Protein AF-A0A7C1MJZ2-F1 (afdb_monomer_lite)

Foldseek 3Di:
DDDDDPDPDDPPPPPCPVVVVVVVVVVVVCVVVVVVVVLQVQLVVLALVLLVVLLVCLQVQFALLVVLVVLVVVVPDLPQDPPDDPVCQSVDNDRNPCPPDPPVVCS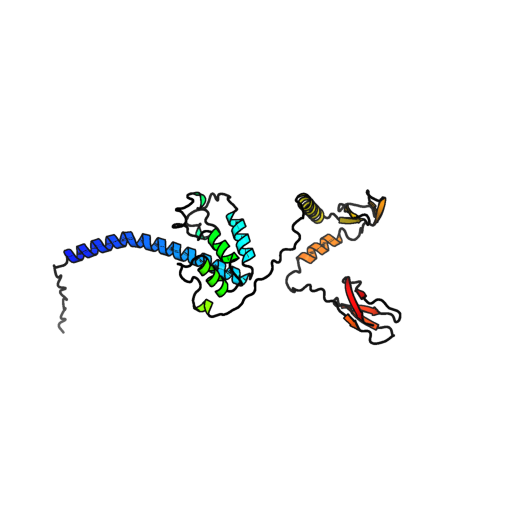NDSYHDSVLSSQLSVQQPTSASVSSQVSNCVSPVPDDGSDDPVRVVPPDGHHRDDDPDDPPPPPDPVSVVVVVVVVVQVVQLWDWDADPVGDTDIHHLPDDDQWDADPVPRDIDGDPNVVSVVVVVVVVVVVVPPDDDDDPPLPQAEDEDPDLAWDWDADPVRDIDIDHSPDDDQWDADPPPRRIHGYHD

Structure (mmCIF, N/CA/C/O backbone):
data_AF-A0A7C1MJZ2-F1
#
_entry.id   AF-A0A7C1MJZ2-F1
#
loop_
_atom_site.group_PDB
_atom_site.id
_atom_site.type_symbol
_atom_site.label_atom_id
_atom_site.label_alt_id
_atom_site.label_comp_id
_atom_site.label_asym_id
_atom_site.label_entity_id
_atom_site.label_seq_id
_atom_site.pdbx_PDB_ins_code
_atom_site.Cartn_x
_atom_site.Cartn_y
_atom_site.Cartn_z
_atom_site.occupancy
_atom_site.B_iso_or_equiv
_atom_site.auth_seq_id
_atom_site.auth_comp_id
_atom_site.auth_asym_id
_atom_site.auth_atom_id
_atom_site.pdbx_PDB_model_num
ATOM 1 N N . TYR A 1 1 ? 79.806 -5.057 -16.630 1.00 47.59 1 TYR A N 1
ATOM 2 C CA . TYR A 1 1 ? 78.407 -5.484 -16.831 1.00 47.59 1 TYR A CA 1
ATOM 3 C C . TYR A 1 1 ? 77.716 -4.475 -17.738 1.00 47.59 1 TYR A C 1
ATOM 5 O O . TYR A 1 1 ? 77.448 -3.362 -17.312 1.00 47.59 1 TYR A O 1
ATOM 13 N N . SER A 1 2 ? 77.526 -4.822 -19.011 1.00 47.19 2 SER A N 1
ATOM 14 C CA . SER A 1 2 ? 76.876 -3.989 -20.029 1.00 47.19 2 SER A CA 1
ATOM 15 C C . SER A 1 2 ? 75.358 -4.214 -20.010 1.00 47.19 2 SER A C 1
ATOM 17 O O . SER A 1 2 ? 74.875 -5.330 -20.193 1.00 47.19 2 SER A O 1
ATOM 19 N N . GLY A 1 3 ? 74.590 -3.153 -19.749 1.00 50.72 3 GLY A N 1
ATOM 20 C CA . GLY A 1 3 ? 73.126 -3.192 -19.703 1.00 50.72 3 GLY A CA 1
ATOM 21 C C . GLY A 1 3 ? 72.512 -3.133 -21.101 1.00 50.72 3 GLY A C 1
ATOM 22 O O . GLY A 1 3 ? 72.555 -2.097 -21.762 1.00 50.72 3 GLY A O 1
ATOM 23 N N . SER A 1 4 ? 71.917 -4.238 -21.553 1.00 58.34 4 SER A N 1
ATOM 24 C CA . SER A 1 4 ? 71.165 -4.298 -22.810 1.00 58.34 4 SER A CA 1
ATOM 25 C C . SER A 1 4 ? 69.752 -3.729 -22.623 1.00 58.34 4 SER A C 1
ATOM 27 O O . SER A 1 4 ? 68.874 -4.348 -22.024 1.00 58.34 4 SER A O 1
ATOM 29 N N . SER A 1 5 ? 69.508 -2.528 -23.151 1.00 60.50 5 SER A N 1
ATOM 30 C CA . SER A 1 5 ? 68.171 -1.931 -23.202 1.00 60.50 5 SER A CA 1
ATOM 31 C C . SER A 1 5 ? 67.377 -2.524 -24.374 1.00 60.50 5 SER A C 1
ATOM 33 O O . SER A 1 5 ? 67.515 -2.121 -25.530 1.00 60.50 5 SER A O 1
ATOM 35 N N . ARG A 1 6 ? 66.524 -3.518 -24.088 1.00 62.62 6 ARG A N 1
ATOM 36 C CA . ARG A 1 6 ? 65.586 -4.079 -25.075 1.00 62.62 6 ARG A CA 1
ATOM 37 C C . ARG A 1 6 ? 64.469 -3.073 -25.356 1.00 62.62 6 ARG A C 1
ATOM 39 O O . ARG A 1 6 ? 63.489 -2.989 -24.623 1.00 62.62 6 ARG A O 1
ATOM 46 N N . ARG A 1 7 ? 64.616 -2.307 -26.438 1.00 61.00 7 ARG A N 1
ATOM 47 C CA . ARG A 1 7 ? 63.568 -1.434 -26.983 1.00 61.00 7 ARG A CA 1
ATOM 48 C C . ARG A 1 7 ? 62.507 -2.302 -27.672 1.00 61.00 7 ARG A C 1
ATOM 50 O O . ARG A 1 7 ? 62.714 -2.766 -28.792 1.00 61.00 7 ARG A O 1
ATOM 57 N N . TYR A 1 8 ? 61.378 -2.539 -27.003 1.00 61.34 8 TYR A N 1
ATOM 58 C CA . TYR A 1 8 ? 60.200 -3.138 -27.633 1.00 61.34 8 TYR A CA 1
ATOM 59 C C . TYR A 1 8 ? 59.647 -2.162 -28.677 1.00 61.34 8 TYR A C 1
ATOM 61 O O . TYR A 1 8 ? 59.061 -1.134 -28.350 1.00 61.34 8 TYR A O 1
ATOM 69 N N . ARG A 1 9 ? 59.884 -2.470 -29.953 1.00 56.06 9 ARG A N 1
ATOM 70 C CA . ARG A 1 9 ? 59.359 -1.722 -31.096 1.00 56.06 9 ARG A CA 1
ATOM 71 C C . ARG A 1 9 ? 57.968 -2.278 -31.400 1.00 56.06 9 ARG A C 1
ATOM 73 O O . ARG A 1 9 ? 57.843 -3.322 -32.038 1.00 56.06 9 ARG A O 1
ATOM 80 N N . SER A 1 10 ? 56.927 -1.627 -30.889 1.00 54.94 10 SER A N 1
ATOM 81 C CA . SER A 1 10 ? 55.544 -1.942 -31.245 1.00 54.94 10 SER A CA 1
ATOM 82 C C . SER A 1 10 ? 55.343 -1.666 -32.737 1.00 54.94 10 SER A C 1
ATOM 84 O O . SER A 1 10 ? 55.482 -0.541 -33.212 1.00 54.94 10 SER A O 1
ATOM 86 N N . ARG A 1 11 ? 55.071 -2.728 -33.503 1.00 54.66 11 ARG A N 1
ATOM 87 C CA . ARG A 1 11 ? 54.690 -2.639 -34.914 1.00 54.66 11 ARG A CA 1
ATOM 88 C C . ARG A 1 11 ? 53.263 -2.100 -34.976 1.00 54.66 11 ARG A C 1
ATOM 90 O O . ARG A 1 11 ? 52.311 -2.840 -34.747 1.00 54.66 11 ARG A O 1
ATOM 97 N N . THR A 1 12 ? 53.120 -0.812 -35.263 1.00 57.91 12 THR A N 1
ATOM 98 C CA . THR A 1 12 ? 51.856 -0.211 -35.688 1.00 57.91 12 THR A CA 1
ATOM 99 C C . THR A 1 12 ? 51.495 -0.794 -37.053 1.00 57.91 12 THR A C 1
ATOM 101 O O . THR A 1 12 ? 52.012 -0.382 -38.089 1.00 57.91 12 THR A O 1
ATOM 104 N N . SER A 1 13 ? 50.648 -1.825 -37.058 1.00 53.62 13 SER A N 1
ATOM 105 C CA . SER A 1 13 ? 50.072 -2.352 -38.292 1.00 53.62 13 SER A CA 1
ATOM 106 C C . SER A 1 13 ? 49.047 -1.343 -38.811 1.00 53.62 13 SER A C 1
ATOM 108 O O . SER A 1 13 ? 47.940 -1.192 -38.298 1.00 53.62 13 SER A O 1
ATOM 110 N N . SER A 1 14 ? 49.467 -0.595 -39.827 1.00 54.28 14 SER A N 1
ATOM 111 C CA . SER A 1 14 ? 48.632 0.310 -40.611 1.00 54.28 14 SER A CA 1
ATOM 112 C C . SER A 1 14 ? 47.690 -0.512 -41.498 1.00 54.28 14 SER A C 1
ATOM 114 O O . SER A 1 14 ? 47.940 -0.724 -42.678 1.00 54.28 14 SER A O 1
ATOM 116 N N . SER A 1 15 ? 46.645 -1.071 -40.889 1.00 54.28 15 SER A N 1
ATOM 117 C CA . SER A 1 15 ? 45.564 -1.811 -41.558 1.00 54.28 15 SER A CA 1
ATOM 118 C C . SER A 1 15 ? 44.270 -1.692 -40.735 1.00 54.28 15 SER A C 1
ATOM 120 O O . SER A 1 15 ? 43.547 -2.662 -40.516 1.00 54.28 15 SER A O 1
ATOM 122 N N . GLY A 1 16 ? 44.020 -0.499 -40.187 1.00 56.91 16 GLY A N 1
ATOM 123 C CA . GLY A 1 16 ? 42.996 -0.270 -39.164 1.00 56.91 16 GLY A CA 1
ATOM 124 C C . GLY A 1 16 ? 41.886 0.707 -39.538 1.00 56.91 16 GLY A C 1
ATOM 125 O O . GLY A 1 16 ? 40.932 0.796 -38.783 1.00 56.91 16 GLY A O 1
ATOM 126 N N . GLY A 1 17 ? 41.949 1.416 -40.673 1.00 67.12 17 GLY A N 1
ATOM 127 C CA . GLY A 1 17 ? 41.014 2.515 -40.974 1.00 67.12 17 GLY A CA 1
ATOM 128 C C . GLY A 1 17 ? 39.545 2.086 -41.058 1.00 67.12 17 GLY A C 1
ATOM 129 O O . GLY A 1 17 ? 38.678 2.724 -40.467 1.00 67.12 17 GLY A O 1
ATOM 130 N N . GLN A 1 18 ? 39.262 0.957 -41.715 1.00 76.81 18 GLN A N 1
ATOM 131 C CA . GLN A 1 18 ? 37.899 0.427 -41.815 1.00 76.81 18 GLN A CA 1
ATOM 132 C C . GLN A 1 18 ? 37.414 -0.162 -40.481 1.00 76.81 18 GLN A C 1
ATOM 134 O O . GLN A 1 18 ? 36.274 0.067 -40.090 1.00 76.81 18 GLN A O 1
ATOM 139 N N . ALA A 1 19 ? 38.284 -0.851 -39.735 1.00 81.81 19 ALA A N 1
ATOM 140 C CA . ALA A 1 19 ? 37.952 -1.373 -38.409 1.00 81.81 19 ALA A CA 1
ATOM 141 C C . ALA A 1 19 ? 37.731 -0.245 -37.381 1.00 81.81 19 ALA A C 1
ATOM 143 O O . ALA A 1 19 ? 36.787 -0.307 -36.599 1.00 81.81 19 ALA A O 1
ATOM 144 N N . GLN A 1 20 ? 38.539 0.820 -37.414 1.00 84.50 20 GLN A N 1
ATOM 145 C CA . GLN A 1 20 ? 38.343 2.025 -36.603 1.00 84.50 20 GLN A CA 1
ATOM 146 C C . GLN A 1 20 ? 37.066 2.764 -36.989 1.00 84.50 20 GLN A C 1
ATOM 148 O O . GLN A 1 20 ? 36.342 3.190 -36.096 1.00 84.50 20 GLN A O 1
ATOM 153 N N . ALA A 1 21 ? 36.747 2.877 -38.282 1.00 86.12 21 ALA A N 1
ATOM 154 C CA . ALA A 1 21 ? 35.494 3.477 -38.731 1.00 86.12 21 ALA A CA 1
ATOM 155 C C . ALA A 1 21 ? 34.273 2.666 -38.263 1.00 86.12 21 ALA A C 1
ATOM 157 O O . ALA A 1 21 ? 33.316 3.242 -37.750 1.00 86.12 21 ALA A O 1
ATOM 158 N N . ILE A 1 22 ? 34.324 1.331 -38.350 1.00 91.00 22 ILE A N 1
ATOM 159 C CA . ILE A 1 22 ? 33.268 0.449 -37.832 1.00 91.00 22 ILE A CA 1
ATOM 160 C C . ILE A 1 22 ? 33.132 0.612 -36.312 1.00 91.00 22 ILE A C 1
ATOM 162 O O . ILE A 1 22 ? 32.023 0.804 -35.819 1.00 91.00 22 ILE A O 1
ATOM 166 N N . MET A 1 23 ? 34.238 0.609 -35.564 1.00 90.62 23 MET A N 1
ATOM 167 C CA . MET A 1 23 ? 34.216 0.816 -34.110 1.00 90.62 23 MET A CA 1
ATOM 168 C C . MET A 1 23 ? 33.703 2.211 -33.723 1.00 90.62 23 MET A C 1
ATOM 170 O O . MET A 1 23 ? 32.985 2.348 -32.731 1.00 90.62 23 MET A O 1
ATOM 174 N N . LEU A 1 24 ? 33.996 3.242 -34.518 1.00 92.19 24 LEU A N 1
ATOM 175 C CA . LEU A 1 24 ? 33.466 4.591 -34.324 1.00 92.19 24 LEU A CA 1
ATOM 176 C C . LEU A 1 24 ? 31.945 4.614 -34.536 1.00 92.19 24 LEU A C 1
ATOM 178 O O . LEU A 1 24 ? 31.218 5.101 -33.676 1.00 92.19 24 LEU A O 1
ATOM 182 N N . ILE A 1 25 ? 31.446 4.015 -35.619 1.00 93.19 25 ILE A N 1
ATOM 183 C CA . ILE A 1 25 ? 30.003 3.929 -35.893 1.00 93.19 25 ILE A CA 1
ATOM 184 C C . ILE A 1 25 ? 29.290 3.150 -34.782 1.00 93.19 25 ILE A C 1
ATOM 186 O O . ILE A 1 25 ? 28.287 3.616 -34.243 1.00 93.19 25 ILE A O 1
ATOM 190 N N . VAL A 1 26 ? 29.831 1.997 -34.381 1.00 94.69 26 VAL A N 1
ATOM 191 C CA . VAL A 1 26 ? 29.280 1.179 -33.293 1.00 94.69 26 VAL A CA 1
ATOM 192 C C . VAL A 1 26 ? 29.265 1.954 -31.974 1.00 94.69 26 VAL A C 1
ATOM 194 O O . VAL A 1 26 ? 28.255 1.939 -31.270 1.00 94.69 26 VAL A O 1
ATOM 197 N N . SER A 1 27 ? 30.336 2.680 -31.642 1.00 92.94 27 SER A N 1
ATOM 198 C CA . SER A 1 27 ? 30.387 3.468 -30.405 1.00 92.94 27 SER A CA 1
ATOM 199 C C . SER A 1 27 ? 29.377 4.620 -30.396 1.00 92.94 27 SER A C 1
ATOM 201 O O . SER A 1 27 ? 28.738 4.840 -29.370 1.00 92.94 27 SER A O 1
ATOM 203 N N . ILE A 1 28 ? 29.137 5.285 -31.533 1.00 94.12 28 ILE A N 1
ATOM 204 C CA . ILE A 1 28 ? 28.090 6.312 -31.672 1.00 94.12 28 ILE A CA 1
ATOM 205 C C . ILE A 1 28 ? 26.694 5.698 -31.499 1.00 94.12 28 ILE A C 1
ATOM 207 O O . ILE A 1 28 ? 25.862 6.242 -30.770 1.00 94.12 28 ILE A O 1
ATOM 211 N N . VAL A 1 29 ? 26.438 4.536 -32.109 1.00 95.38 29 VAL A N 1
ATOM 212 C CA . VAL A 1 29 ? 25.164 3.815 -31.950 1.00 95.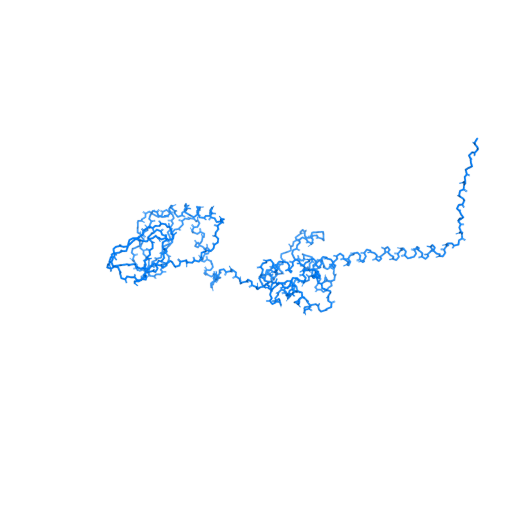38 29 VAL A CA 1
ATOM 213 C C . VAL A 1 29 ? 24.924 3.459 -30.479 1.00 95.38 29 VAL A C 1
ATOM 215 O O . VAL A 1 29 ? 23.849 3.739 -29.943 1.00 95.38 29 VAL A O 1
ATOM 218 N N . PHE A 1 30 ? 25.924 2.908 -29.786 1.00 95.00 30 PHE A N 1
ATOM 219 C CA . PHE A 1 30 ? 25.813 2.608 -28.357 1.00 95.00 30 PHE A CA 1
ATOM 220 C C . PHE A 1 30 ? 25.695 3.863 -27.489 1.00 95.00 30 PHE A C 1
ATOM 222 O O . PHE A 1 30 ? 24.928 3.841 -26.529 1.00 95.00 30 PHE A O 1
ATOM 229 N N . ALA A 1 31 ? 26.371 4.963 -27.825 1.00 94.31 31 ALA A N 1
ATOM 230 C CA . ALA A 1 31 ? 26.250 6.229 -27.101 1.00 94.31 31 ALA A CA 1
ATOM 231 C C . ALA A 1 31 ? 24.809 6.769 -27.114 1.00 94.31 31 ALA A C 1
ATOM 233 O O . ALA A 1 31 ? 24.356 7.342 -26.123 1.00 94.31 31 ALA A O 1
ATOM 234 N N . ILE A 1 32 ? 24.063 6.535 -28.199 1.00 93.50 32 ILE A N 1
ATOM 235 C CA . ILE A 1 32 ? 22.651 6.923 -28.318 1.00 93.50 32 ILE A CA 1
ATOM 236 C C . ILE A 1 32 ? 21.724 5.895 -27.647 1.00 93.50 32 ILE A C 1
ATOM 238 O O . ILE A 1 32 ? 20.788 6.271 -26.938 1.00 93.50 32 ILE A O 1
ATOM 242 N N . LEU A 1 33 ? 21.967 4.593 -27.836 1.00 94.12 33 LEU A N 1
ATOM 243 C CA . LEU A 1 33 ? 21.095 3.533 -27.312 1.00 94.12 33 LEU A CA 1
ATOM 244 C C . LEU A 1 33 ? 21.235 3.314 -25.799 1.00 94.12 33 LEU A C 1
ATOM 246 O O . LEU A 1 33 ? 20.233 3.073 -25.118 1.00 94.12 33 LEU A O 1
ATOM 250 N N . ALA A 1 34 ? 22.446 3.420 -25.250 1.00 93.56 34 ALA A N 1
ATOM 251 C CA . ALA A 1 34 ? 22.723 3.202 -23.831 1.00 93.56 34 ALA A CA 1
ATOM 252 C C . ALA A 1 34 ? 21.839 4.043 -22.886 1.00 93.56 34 ALA A C 1
ATOM 254 O O . ALA A 1 34 ? 21.210 3.454 -22.002 1.00 93.56 34 ALA A O 1
ATOM 255 N N . PRO A 1 35 ? 21.694 5.377 -23.045 1.00 91.62 35 PRO A N 1
ATOM 256 C CA . PRO A 1 35 ? 20.843 6.171 -22.156 1.00 91.62 35 PRO A CA 1
ATOM 257 C C . PRO A 1 35 ? 19.352 5.814 -22.263 1.00 91.62 35 PRO A C 1
ATOM 259 O O . PRO A 1 35 ? 18.619 5.936 -21.278 1.00 91.62 35 PRO A O 1
ATOM 262 N N . ILE A 1 36 ? 18.883 5.348 -23.424 1.00 90.31 36 ILE A N 1
ATOM 263 C CA . ILE A 1 36 ? 17.495 4.901 -23.611 1.00 90.31 36 ILE A CA 1
ATOM 264 C C . ILE A 1 36 ? 17.264 3.599 -22.837 1.00 90.31 36 ILE A C 1
ATOM 266 O O . ILE A 1 36 ? 16.319 3.508 -22.049 1.00 90.31 36 ILE A O 1
ATOM 270 N N . LEU A 1 37 ? 18.159 2.622 -23.003 1.00 90.81 37 LEU A N 1
ATOM 271 C CA . LEU A 1 37 ? 18.106 1.346 -22.287 1.00 90.81 37 LEU A CA 1
ATOM 272 C C . LEU A 1 37 ? 18.211 1.543 -20.770 1.00 90.81 37 LEU A C 1
ATOM 274 O O . LEU A 1 37 ? 17.419 0.968 -20.023 1.00 90.81 37 LEU A O 1
ATOM 278 N N . ALA A 1 38 ? 19.114 2.415 -20.313 1.00 90.12 38 ALA A N 1
ATOM 279 C CA . ALA A 1 38 ? 19.268 2.745 -18.899 1.00 90.12 38 ALA A CA 1
ATOM 280 C C . ALA A 1 38 ? 17.974 3.317 -18.296 1.00 90.12 38 ALA A C 1
ATOM 282 O O . ALA A 1 38 ? 17.555 2.908 -17.212 1.00 90.12 38 ALA A O 1
ATOM 283 N N . ARG A 1 39 ? 17.284 4.215 -19.015 1.00 87.94 39 ARG A N 1
ATOM 284 C CA . ARG A 1 39 ? 15.989 4.765 -18.575 1.00 87.94 39 ARG A CA 1
ATOM 285 C C . ARG A 1 39 ? 14.897 3.700 -18.508 1.00 87.94 39 ARG A C 1
ATOM 287 O O . ARG A 1 39 ? 14.135 3.679 -17.543 1.00 87.94 39 ARG A O 1
ATOM 294 N N . LEU A 1 40 ? 14.812 2.816 -19.501 1.00 87.75 40 LEU A N 1
ATOM 295 C CA . LEU A 1 40 ? 13.829 1.728 -19.500 1.00 87.75 40 LEU A CA 1
ATOM 296 C C . LEU A 1 40 ? 14.065 0.757 -18.340 1.00 87.75 40 LEU A C 1
ATOM 298 O O . LEU A 1 40 ? 13.112 0.383 -17.654 1.00 87.75 40 LEU A O 1
ATOM 302 N N . LEU A 1 41 ? 15.327 0.410 -18.081 1.00 88.38 41 LEU A N 1
ATOM 303 C CA . LEU A 1 41 ? 15.717 -0.428 -16.952 1.00 88.38 41 LEU A CA 1
ATOM 304 C C . LEU A 1 41 ? 15.366 0.239 -15.617 1.00 88.38 41 LEU A C 1
ATOM 306 O O . LEU A 1 41 ? 14.748 -0.396 -14.765 1.00 88.38 41 LEU A O 1
ATOM 310 N N . TYR A 1 42 ? 15.679 1.528 -15.456 1.00 87.81 42 TYR A N 1
ATOM 311 C CA . TYR A 1 42 ? 15.325 2.302 -14.264 1.00 87.81 42 TYR A CA 1
ATOM 312 C C . TYR A 1 42 ? 13.814 2.269 -13.986 1.00 87.81 42 TYR A C 1
ATOM 314 O O . TYR A 1 42 ? 13.388 1.933 -12.879 1.00 87.81 42 TYR A O 1
ATOM 322 N N . LEU A 1 43 ? 12.987 2.537 -15.003 1.00 84.75 43 LEU A N 1
ATOM 323 C CA . LEU A 1 43 ? 11.526 2.491 -14.878 1.00 84.75 43 LEU A CA 1
ATOM 324 C C . LEU A 1 43 ? 11.014 1.074 -14.579 1.00 84.75 43 LEU A C 1
ATOM 326 O O . LEU A 1 43 ? 10.083 0.903 -13.793 1.00 84.75 43 LEU A O 1
ATOM 330 N N . ALA A 1 44 ? 11.610 0.043 -15.183 1.00 87.06 44 ALA A N 1
ATOM 331 C CA . ALA A 1 44 ? 11.251 -1.348 -14.919 1.00 87.06 44 ALA A CA 1
ATOM 332 C C . ALA A 1 44 ? 11.566 -1.762 -13.472 1.00 87.06 44 ALA A C 1
ATOM 334 O O . ALA A 1 44 ? 10.713 -2.360 -12.812 1.00 87.06 44 ALA A O 1
ATOM 335 N N . ILE A 1 45 ? 12.745 -1.396 -12.959 1.00 88.50 45 ILE A N 1
ATOM 336 C CA . ILE A 1 45 ? 13.150 -1.664 -11.573 1.00 88.50 45 ILE A CA 1
ATOM 337 C C . ILE A 1 45 ? 12.239 -0.913 -10.600 1.00 88.50 45 ILE A C 1
ATOM 339 O O . ILE A 1 45 ? 11.749 -1.517 -9.647 1.00 88.50 45 ILE A O 1
ATOM 343 N N . SER A 1 46 ? 11.958 0.368 -10.863 1.00 87.25 46 SER A N 1
ATOM 344 C CA . SER A 1 46 ? 11.056 1.184 -10.041 1.00 87.25 46 SER A CA 1
ATOM 345 C C . SER A 1 46 ? 9.679 0.528 -9.909 1.00 87.25 46 SER A C 1
ATOM 347 O O . SER A 1 46 ? 9.216 0.261 -8.802 1.00 87.25 46 SER A O 1
ATOM 349 N N . ARG A 1 47 ? 9.069 0.120 -11.033 1.00 87.62 47 ARG A N 1
ATOM 350 C CA . ARG A 1 47 ? 7.768 -0.570 -11.021 1.00 87.62 47 ARG A CA 1
ATOM 351 C C . ARG A 1 47 ? 7.808 -1.915 -10.297 1.00 87.62 47 ARG A C 1
ATOM 353 O O . ARG A 1 47 ? 6.860 -2.256 -9.597 1.00 87.62 47 ARG A O 1
ATOM 360 N N . LYS A 1 48 ? 8.895 -2.682 -10.437 1.00 90.12 48 LYS A N 1
ATOM 361 C CA . LYS A 1 48 ? 9.059 -3.963 -9.733 1.00 90.12 48 LYS A CA 1
ATOM 362 C C . LYS A 1 48 ? 9.141 -3.774 -8.214 1.00 90.12 48 LYS A C 1
ATOM 364 O O . LYS A 1 48 ? 8.585 -4.591 -7.482 1.00 90.12 48 LYS A O 1
ATOM 369 N N . ARG A 1 49 ? 9.798 -2.707 -7.746 1.00 91.00 49 ARG A N 1
ATOM 370 C CA . ARG A 1 49 ? 9.894 -2.375 -6.314 1.00 91.00 49 ARG A CA 1
ATOM 371 C C . ARG A 1 49 ? 8.533 -2.044 -5.707 1.00 91.00 49 ARG A C 1
ATOM 373 O O . ARG A 1 49 ? 8.253 -2.535 -4.621 1.00 91.00 49 ARG A O 1
ATOM 380 N N . GLU A 1 50 ? 7.685 -1.308 -6.420 1.00 90.88 50 GLU A N 1
ATOM 381 C CA . GLU A 1 50 ? 6.323 -0.988 -5.962 1.00 90.88 50 GLU A CA 1
ATOM 382 C C . GLU A 1 50 ? 5.473 -2.242 -5.739 1.00 90.88 50 GLU A C 1
ATOM 384 O O . GLU A 1 50 ? 4.877 -2.410 -4.679 1.00 90.88 50 GLU A O 1
ATOM 389 N N . TYR A 1 51 ? 5.470 -3.181 -6.690 1.00 92.81 51 TYR A N 1
ATOM 390 C CA . TYR A 1 51 ? 4.709 -4.420 -6.511 1.00 92.81 51 TYR A CA 1
ATOM 391 C C . TYR A 1 51 ? 5.273 -5.317 -5.398 1.00 92.81 51 TYR A C 1
ATOM 393 O O . TYR A 1 51 ? 4.522 -6.043 -4.752 1.00 92.81 51 TYR A O 1
ATOM 401 N N . LEU A 1 52 ? 6.591 -5.298 -5.174 1.00 93.12 52 LEU A N 1
ATOM 402 C CA . LEU A 1 52 ? 7.210 -6.020 -4.059 1.00 93.12 52 LEU A CA 1
ATOM 403 C C . LEU A 1 52 ? 6.810 -5.386 -2.721 1.00 93.12 52 LEU A C 1
ATOM 405 O O . LEU A 1 52 ? 6.509 -6.107 -1.767 1.00 93.12 52 LEU A O 1
ATOM 409 N N . ALA A 1 53 ? 6.762 -4.054 -2.660 1.00 92.81 53 ALA A N 1
ATOM 410 C CA . ALA A 1 53 ? 6.277 -3.323 -1.498 1.00 92.81 53 ALA A CA 1
ATOM 411 C C . ALA A 1 53 ? 4.813 -3.674 -1.189 1.00 92.81 53 ALA A C 1
ATOM 413 O O . ALA A 1 53 ? 4.515 -4.011 -0.045 1.00 92.81 53 ALA A O 1
ATOM 414 N N . ASP A 1 54 ? 3.937 -3.715 -2.198 1.00 94.38 54 ASP A N 1
ATOM 415 C CA . ASP A 1 54 ? 2.536 -4.139 -2.045 1.00 94.38 54 ASP A CA 1
ATOM 416 C C . ASP A 1 54 ? 2.421 -5.567 -1.504 1.00 94.38 54 ASP A C 1
ATOM 418 O O . ASP A 1 54 ? 1.697 -5.811 -0.538 1.00 94.38 54 ASP A O 1
ATOM 422 N N . ALA A 1 55 ? 3.176 -6.508 -2.078 1.00 94.50 55 ALA A N 1
ATOM 423 C CA . ALA A 1 55 ? 3.190 -7.897 -1.627 1.00 94.50 55 ALA A CA 1
ATOM 424 C C . ALA A 1 55 ? 3.645 -8.021 -0.166 1.00 94.50 55 ALA A C 1
ATOM 426 O O . ALA A 1 55 ? 3.090 -8.795 0.614 1.00 94.50 55 ALA A O 1
ATOM 427 N N . SER A 1 56 ? 4.656 -7.240 0.214 1.00 94.06 56 SER A N 1
ATOM 428 C CA . SER A 1 56 ? 5.228 -7.255 1.563 1.00 94.06 56 SER A CA 1
ATOM 429 C C . SER A 1 56 ? 4.289 -6.604 2.575 1.00 94.06 56 SER A C 1
ATOM 431 O O . SER A 1 56 ? 4.111 -7.131 3.671 1.00 94.06 56 SER A O 1
ATOM 433 N N . ALA A 1 57 ? 3.634 -5.505 2.198 1.00 94.06 57 ALA A N 1
ATOM 434 C CA . ALA A 1 57 ? 2.617 -4.846 3.005 1.00 94.06 57 ALA A CA 1
ATOM 435 C C . ALA A 1 57 ? 1.390 -5.746 3.202 1.00 94.06 57 ALA A C 1
ATOM 437 O O . ALA A 1 57 ? 0.896 -5.871 4.325 1.00 94.06 57 ALA A O 1
ATOM 438 N N . ALA A 1 58 ? 0.921 -6.419 2.146 1.00 94.38 58 ALA A N 1
ATOM 439 C CA . ALA A 1 58 ? -0.194 -7.361 2.228 1.00 94.38 58 ALA A CA 1
ATOM 440 C C . ALA A 1 58 ? 0.136 -8.525 3.169 1.00 94.38 58 ALA A C 1
ATOM 442 O O . ALA A 1 58 ? -0.679 -8.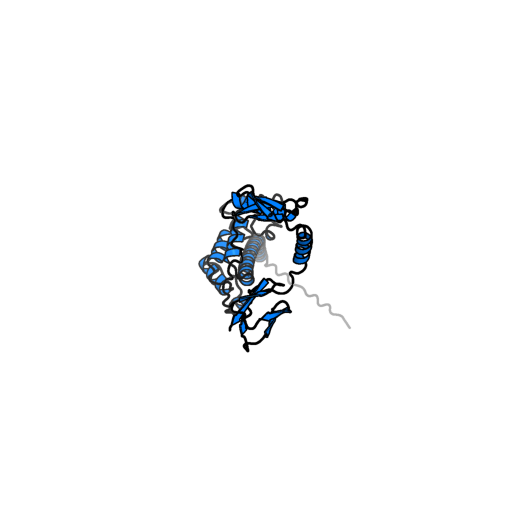869 4.025 1.00 94.38 58 ALA A O 1
ATOM 443 N N . ARG A 1 59 ? 1.362 -9.055 3.082 1.00 92.94 59 ARG A N 1
ATOM 444 C CA . ARG A 1 59 ? 1.861 -10.108 3.973 1.00 92.94 59 ARG A CA 1
ATOM 445 C C . ARG A 1 59 ? 1.949 -9.657 5.427 1.00 92.94 59 ARG A C 1
ATOM 447 O O . ARG A 1 59 ? 1.481 -10.369 6.311 1.00 92.94 59 ARG A O 1
ATOM 454 N N . LEU A 1 60 ? 2.519 -8.479 5.679 1.00 92.88 60 LEU A N 1
ATOM 455 C CA . LEU A 1 60 ? 2.735 -7.963 7.032 1.00 92.88 60 LEU A CA 1
ATOM 456 C C . LEU A 1 60 ? 1.418 -7.595 7.728 1.00 92.88 60 LEU A C 1
ATOM 458 O O . LEU A 1 60 ? 1.186 -7.961 8.877 1.00 92.88 60 LEU A O 1
ATOM 462 N N . THR A 1 61 ? 0.538 -6.881 7.026 1.00 92.62 61 THR A N 1
ATOM 463 C CA . THR A 1 61 ? -0.755 -6.442 7.578 1.00 92.62 61 THR A CA 1
ATOM 464 C C . THR A 1 61 ? -1.783 -7.569 7.623 1.00 92.62 61 THR A C 1
ATOM 466 O O . THR A 1 61 ? -2.752 -7.492 8.382 1.00 92.62 61 THR A O 1
ATOM 469 N N . ARG A 1 62 ? -1.585 -8.604 6.796 1.00 93.62 62 ARG A N 1
ATOM 470 C CA . ARG A 1 62 ? -2.568 -9.642 6.479 1.00 93.62 62 ARG A CA 1
ATOM 471 C C . ARG A 1 62 ? -3.900 -9.071 5.987 1.00 93.62 62 ARG A C 1
ATOM 473 O O . ARG A 1 62 ? -4.910 -9.755 6.074 1.00 93.62 62 ARG A O 1
ATOM 480 N N . TYR A 1 63 ? -3.937 -7.839 5.474 1.00 93.88 63 TYR A N 1
ATOM 481 C CA . TYR A 1 63 ? -5.187 -7.156 5.131 1.00 93.88 63 TYR A CA 1
ATOM 482 C C . TYR A 1 63 ? -5.148 -6.526 3.726 1.00 93.88 63 TYR A C 1
ATOM 484 O O . TYR A 1 63 ? -5.102 -5.302 3.586 1.00 93.88 63 TYR A O 1
ATOM 492 N N . PRO A 1 64 ? -5.170 -7.354 2.660 1.00 94.62 64 PRO A N 1
ATOM 493 C CA . PRO A 1 64 ? -5.030 -6.876 1.283 1.00 94.62 64 PRO A CA 1
ATOM 494 C C . PRO A 1 64 ? -6.182 -5.964 0.833 1.00 94.62 64 PRO A C 1
ATOM 496 O O . PRO A 1 64 ? -5.936 -4.997 0.116 1.00 94.62 64 PRO A O 1
ATOM 499 N N . GLU A 1 65 ? -7.415 -6.198 1.300 1.00 93.38 65 GLU A N 1
ATOM 500 C CA . GLU A 1 65 ? -8.558 -5.335 0.953 1.00 93.38 65 GLU A CA 1
ATOM 501 C C . GLU A 1 65 ? -8.409 -3.923 1.534 1.00 93.38 65 GLU A C 1
ATOM 503 O O . GLU A 1 65 ? -8.690 -2.934 0.860 1.00 93.38 65 GLU A O 1
ATOM 508 N N . GLY A 1 66 ? -7.889 -3.801 2.761 1.00 92.25 66 GLY A N 1
ATOM 509 C CA . GLY A 1 66 ? -7.604 -2.497 3.359 1.00 92.25 66 GLY A CA 1
ATOM 510 C C . GLY A 1 66 ? -6.556 -1.711 2.581 1.00 92.25 66 GLY A C 1
ATOM 511 O O . GLY A 1 66 ? -6.713 -0.509 2.386 1.00 92.25 66 GLY A O 1
ATOM 512 N N . LEU A 1 67 ? -5.517 -2.391 2.088 1.00 93.25 67 LEU A N 1
ATOM 513 C CA . LEU A 1 67 ? -4.506 -1.769 1.231 1.00 93.25 67 LEU A CA 1
ATOM 514 C C . LEU A 1 67 ? -5.101 -1.315 -0.106 1.00 93.25 67 LEU A C 1
ATOM 516 O O . LEU A 1 67 ? -4.820 -0.203 -0.549 1.00 93.25 67 LEU A O 1
ATOM 520 N N . ALA A 1 68 ? -5.958 -2.133 -0.725 1.00 94.44 68 ALA A N 1
ATOM 521 C CA . ALA A 1 68 ? -6.662 -1.763 -1.950 1.00 94.44 68 ALA A CA 1
ATOM 522 C C . ALA A 1 68 ? -7.551 -0.524 -1.745 1.00 94.44 68 ALA A C 1
ATOM 524 O O . ALA A 1 68 ? -7.492 0.413 -2.541 1.00 94.44 68 ALA A O 1
ATOM 525 N N . SER A 1 69 ? -8.315 -0.488 -0.650 1.00 92.69 69 SER A N 1
ATOM 526 C CA . SER A 1 69 ? -9.154 0.657 -0.280 1.00 92.69 69 SER A CA 1
ATOM 527 C C . SER A 1 69 ? -8.326 1.916 -0.003 1.00 92.69 69 SER A C 1
ATOM 529 O O . SER A 1 69 ? -8.664 2.997 -0.483 1.00 92.69 69 SER A O 1
ATOM 531 N N . ALA A 1 70 ? -7.197 1.787 0.700 1.00 91.50 70 ALA A N 1
ATOM 532 C CA . ALA A 1 70 ? -6.289 2.905 0.941 1.00 91.50 70 ALA A CA 1
ATOM 533 C C . ALA A 1 70 ? -5.740 3.480 -0.373 1.00 91.50 70 ALA A C 1
ATOM 535 O O . ALA A 1 70 ? -5.759 4.694 -0.570 1.00 91.50 70 ALA A O 1
ATOM 536 N N . LEU A 1 71 ? -5.306 2.624 -1.305 1.00 90.69 71 LEU A N 1
ATOM 537 C CA . LEU A 1 71 ? -4.842 3.060 -2.624 1.00 90.69 71 LEU A CA 1
ATOM 538 C C . LEU A 1 71 ? -5.951 3.733 -3.436 1.00 90.69 71 LEU A C 1
ATOM 540 O O . LEU A 1 71 ? -5.679 4.708 -4.135 1.00 90.69 71 LEU A O 1
ATOM 544 N N . GLU A 1 72 ? -7.189 3.253 -3.335 1.00 90.12 72 GLU A N 1
ATOM 545 C CA . GLU A 1 72 ? -8.347 3.871 -3.979 1.00 90.12 72 GLU A CA 1
ATOM 546 C C . GLU A 1 72 ? -8.567 5.298 -3.458 1.00 90.12 72 GLU A C 1
ATOM 548 O O . GLU A 1 72 ? -8.603 6.238 -4.256 1.00 90.12 72 GLU A O 1
ATOM 553 N N . VAL A 1 73 ? -8.566 5.486 -2.133 1.00 87.88 73 VAL A N 1
ATOM 554 C CA . VAL A 1 73 ? -8.676 6.808 -1.492 1.00 87.88 73 VAL A CA 1
ATOM 555 C C . VAL A 1 73 ? -7.528 7.725 -1.914 1.00 87.88 73 VAL A C 1
ATOM 557 O O . VAL A 1 73 ? -7.775 8.855 -2.337 1.00 87.88 73 VAL A O 1
ATOM 560 N N . ILE A 1 74 ? -6.281 7.248 -1.879 1.00 85.31 74 ILE A N 1
ATOM 561 C CA . ILE A 1 74 ? -5.118 8.057 -2.276 1.00 85.31 74 ILE A CA 1
ATOM 562 C C . ILE A 1 74 ? -5.208 8.433 -3.761 1.00 85.31 74 ILE A C 1
ATOM 564 O O . ILE A 1 74 ? -4.939 9.576 -4.120 1.00 85.31 74 ILE A O 1
ATOM 568 N N . SER A 1 75 ? -5.631 7.508 -4.628 1.00 82.06 75 SER A N 1
ATOM 569 C CA . SER A 1 75 ? -5.772 7.767 -6.065 1.00 82.06 75 SER A CA 1
ATOM 570 C C . SER A 1 75 ? -6.915 8.724 -6.407 1.00 82.06 75 SER A C 1
ATOM 572 O O . SER A 1 75 ? -6.849 9.413 -7.424 1.00 82.06 75 SER A O 1
ATOM 574 N N . SER A 1 76 ? -7.943 8.783 -5.555 1.00 80.31 76 SER A N 1
ATOM 575 C CA . SER A 1 76 ? -9.069 9.707 -5.704 1.00 80.31 76 SER A CA 1
ATOM 576 C C . SER A 1 76 ? -8.711 11.145 -5.324 1.00 80.31 76 SER A C 1
ATOM 578 O O . SER A 1 76 ? -9.379 12.081 -5.763 1.00 80.31 76 SER A O 1
ATOM 580 N N . ASN A 1 77 ? -7.644 11.345 -4.543 1.00 72.19 77 ASN A N 1
ATOM 581 C CA . ASN A 1 77 ? -7.216 12.673 -4.143 1.00 72.19 77 ASN A CA 1
ATOM 582 C C . ASN A 1 77 ? -6.462 13.365 -5.289 1.00 72.19 77 ASN A C 1
ATOM 584 O O . ASN A 1 77 ? -5.365 12.969 -5.683 1.00 72.19 77 ASN A O 1
ATOM 588 N N . THR A 1 78 ? -7.062 14.425 -5.828 1.00 61.78 78 THR A N 1
ATOM 589 C CA . THR A 1 78 ? -6.540 15.163 -6.982 1.00 61.78 78 THR A CA 1
ATOM 590 C C . THR A 1 78 ? -5.864 16.481 -6.617 1.00 61.78 78 THR A C 1
ATOM 592 O O . THR A 1 78 ? -5.687 17.317 -7.511 1.00 61.78 78 THR A O 1
ATOM 595 N N . LEU A 1 79 ? -5.508 16.717 -5.350 1.00 66.56 79 LEU A N 1
ATOM 596 C CA . LEU A 1 79 ? -4.828 17.952 -4.950 1.00 66.56 79 LEU A CA 1
ATOM 597 C C . LEU A 1 79 ? -3.532 18.128 -5.770 1.00 66.56 79 LEU A C 1
ATOM 599 O O . LEU A 1 79 ? -2.671 17.244 -5.761 1.00 66.56 79 LEU A O 1
ATOM 603 N N . PRO A 1 80 ? -3.401 19.208 -6.565 1.00 62.56 80 PRO A N 1
ATOM 604 C CA . PRO A 1 80 ? -2.174 19.471 -7.300 1.00 62.56 80 PRO A CA 1
ATOM 605 C C . PRO A 1 80 ? -1.051 19.779 -6.306 1.00 62.56 80 PRO A C 1
ATOM 607 O O . PRO A 1 80 ? -1.153 20.702 -5.507 1.00 62.56 80 PRO A O 1
ATOM 610 N N . LEU A 1 81 ? 0.023 18.996 -6.365 1.00 67.81 81 LEU A N 1
ATOM 611 C CA . LEU A 1 81 ? 1.246 19.270 -5.621 1.00 67.81 81 LEU A CA 1
ATOM 612 C C . LEU A 1 81 ? 2.062 20.301 -6.407 1.00 67.81 81 LEU A C 1
ATOM 614 O O . LEU A 1 81 ? 2.580 19.978 -7.476 1.00 67.81 81 LEU A O 1
ATOM 618 N N . GLU A 1 82 ? 2.182 21.523 -5.887 1.00 63.75 82 GLU A N 1
ATOM 619 C CA . GLU A 1 82 ? 2.961 22.600 -6.524 1.00 63.75 82 GLU A CA 1
ATOM 620 C C . GLU A 1 82 ? 4.459 22.254 -6.640 1.00 63.75 82 GLU A C 1
ATOM 622 O O . GLU A 1 82 ? 5.113 22.646 -7.601 1.00 63.75 82 GLU A O 1
ATOM 627 N N . ALA A 1 83 ? 4.988 21.441 -5.717 1.00 65.75 83 ALA A N 1
ATOM 628 C CA . ALA A 1 83 ? 6.411 21.090 -5.627 1.00 65.75 83 ALA A CA 1
ATOM 629 C C . ALA A 1 83 ? 6.788 19.713 -6.226 1.00 65.75 83 ALA A C 1
ATOM 631 O O . ALA A 1 83 ? 7.878 19.191 -5.973 1.00 65.75 83 ALA A O 1
ATOM 632 N N . ALA A 1 84 ? 5.902 19.068 -6.992 1.00 66.88 84 ALA A N 1
ATOM 633 C CA . ALA A 1 84 ? 6.187 17.742 -7.540 1.00 66.88 84 ALA A CA 1
ATOM 634 C C . ALA A 1 84 ? 7.216 17.798 -8.689 1.00 66.88 84 ALA A C 1
ATOM 636 O O . ALA A 1 84 ? 6.903 18.208 -9.806 1.00 66.88 84 ALA A O 1
ATOM 637 N N . ASN A 1 85 ? 8.439 17.317 -8.436 1.00 73.19 85 ASN A N 1
ATOM 638 C CA . ASN A 1 85 ? 9.514 17.204 -9.426 1.00 73.19 85 ASN A CA 1
ATOM 639 C C . ASN A 1 85 ? 9.753 15.726 -9.809 1.00 73.19 85 ASN A C 1
ATOM 641 O O . ASN A 1 85 ? 9.438 14.807 -9.056 1.00 73.19 85 ASN A O 1
ATOM 645 N N . LYS A 1 86 ? 10.365 15.468 -10.972 1.00 71.75 86 LYS A N 1
ATOM 646 C CA . LYS A 1 86 ? 10.764 14.120 -11.420 1.00 71.75 86 LYS A CA 1
ATOM 647 C C . LYS A 1 86 ? 11.721 13.427 -10.445 1.00 71.75 86 LYS A C 1
ATOM 649 O O . LYS A 1 86 ? 11.679 12.208 -10.340 1.00 71.75 86 LYS A O 1
ATOM 654 N N . VAL A 1 87 ? 12.548 14.198 -9.734 1.00 78.38 87 VAL A N 1
ATOM 655 C CA . VAL A 1 87 ? 13.495 13.687 -8.726 1.00 78.38 87 VAL A CA 1
ATOM 656 C C . VAL A 1 87 ? 12.769 13.189 -7.475 1.00 78.38 87 VAL A C 1
ATOM 658 O O . VAL A 1 87 ? 13.144 12.166 -6.914 1.00 78.38 87 VAL A O 1
ATOM 661 N N . THR A 1 88 ? 11.705 13.880 -7.057 1.00 79.25 88 THR A N 1
ATOM 662 C CA . THR A 1 88 ? 10.938 13.533 -5.852 1.00 79.25 88 THR A CA 1
ATOM 663 C C . THR A 1 88 ? 9.792 12.566 -6.137 1.00 79.25 88 THR A C 1
ATOM 665 O O . THR A 1 88 ? 9.289 11.947 -5.207 1.00 79.25 88 THR A O 1
ATOM 668 N N . ALA A 1 89 ? 9.416 12.363 -7.405 1.00 75.19 89 ALA A N 1
ATOM 669 C CA . ALA A 1 89 ? 8.354 11.446 -7.827 1.00 75.19 89 ALA A CA 1
ATOM 670 C C . ALA A 1 89 ? 8.426 10.024 -7.212 1.00 75.19 89 ALA A C 1
ATOM 672 O O . ALA A 1 89 ? 7.366 9.500 -6.863 1.00 75.19 89 ALA A O 1
ATOM 673 N N . PRO A 1 90 ? 9.607 9.395 -7.020 1.00 76.44 90 PRO A N 1
ATOM 674 C CA . PRO A 1 90 ? 9.708 8.090 -6.359 1.00 76.44 90 PRO A CA 1
ATOM 675 C C . PRO A 1 90 ? 9.364 8.096 -4.862 1.00 76.44 90 PRO A C 1
ATOM 677 O O . PRO A 1 90 ? 9.113 7.033 -4.310 1.00 76.44 90 PRO A O 1
ATOM 680 N N . MET A 1 91 ? 9.352 9.257 -4.197 1.00 80.69 91 MET A N 1
ATOM 681 C CA . MET A 1 91 ? 8.978 9.367 -2.778 1.00 80.69 91 MET A CA 1
ATOM 682 C C . MET A 1 91 ? 7.461 9.415 -2.557 1.00 80.69 91 MET A C 1
ATOM 684 O O . MET A 1 91 ? 6.997 9.281 -1.428 1.00 80.69 91 MET A O 1
ATOM 688 N N . PHE A 1 92 ? 6.676 9.604 -3.619 1.00 78.25 92 PHE A N 1
ATOM 689 C CA . PHE A 1 92 ? 5.219 9.638 -3.537 1.00 78.25 92 PHE A CA 1
ATOM 690 C C . PHE A 1 92 ? 4.615 8.254 -3.776 1.00 78.25 92 PHE A C 1
ATOM 692 O O . PHE A 1 92 ? 5.039 7.533 -4.676 1.00 78.25 92 PHE A O 1
ATOM 699 N N . ILE A 1 93 ? 3.557 7.937 -3.022 1.00 78.88 93 ILE A N 1
ATOM 700 C CA . ILE A 1 93 ? 2.785 6.685 -3.136 1.00 78.88 93 ILE A CA 1
ATOM 701 C C . ILE A 1 93 ? 2.058 6.595 -4.491 1.00 78.88 93 ILE A C 1
ATOM 703 O O . ILE A 1 93 ? 1.926 5.521 -5.076 1.00 78.88 93 ILE A O 1
ATOM 707 N N . VAL A 1 94 ? 1.581 7.734 -5.002 1.00 76.75 94 VAL A N 1
ATOM 708 C CA . VAL A 1 94 ? 0.924 7.857 -6.311 1.00 76.75 94 VAL A CA 1
ATOM 709 C C . VAL A 1 94 ? 1.691 8.868 -7.147 1.00 76.75 94 VAL A C 1
ATOM 711 O O . VAL A 1 94 ? 2.120 9.898 -6.638 1.00 76.75 94 VAL A O 1
ATOM 714 N N . ASN A 1 95 ? 1.862 8.581 -8.440 1.00 74.25 95 ASN A N 1
ATOM 715 C CA . ASN A 1 95 ? 2.629 9.436 -9.342 1.00 74.25 95 ASN A CA 1
ATOM 716 C C . ASN A 1 95 ? 1.989 10.841 -9.463 1.00 74.25 95 ASN A C 1
ATOM 718 O O . ASN A 1 95 ? 0.940 10.981 -10.100 1.00 74.25 95 ASN A O 1
ATOM 722 N N . PRO A 1 96 ? 2.634 11.900 -8.939 1.00 70.12 96 PRO A N 1
ATOM 723 C CA . PRO A 1 96 ? 2.059 13.245 -8.934 1.00 70.12 96 PRO A CA 1
ATOM 724 C C . PRO A 1 96 ? 2.057 13.895 -10.329 1.00 70.12 96 PRO A C 1
ATOM 726 O O . PRO A 1 96 ? 1.362 14.881 -10.566 1.00 70.12 96 PRO A O 1
ATOM 729 N N . LEU A 1 97 ? 2.797 13.329 -11.290 1.00 69.56 97 LEU A N 1
ATOM 730 C CA . LEU A 1 97 ? 2.957 13.855 -12.650 1.00 69.56 97 LEU A CA 1
ATOM 731 C C . LEU A 1 97 ? 1.891 13.326 -13.636 1.00 69.56 97 LEU A C 1
ATOM 733 O O . LEU A 1 97 ? 1.906 13.685 -14.816 1.00 69.56 97 LEU A O 1
ATOM 737 N N . LEU A 1 98 ? 0.950 12.489 -13.173 1.00 60.34 98 LEU A N 1
ATOM 738 C CA . LEU A 1 98 ? -0.072 11.822 -13.999 1.00 60.34 98 LEU A CA 1
ATOM 739 C C . LEU A 1 98 ? -1.061 12.780 -14.689 1.00 60.34 98 LEU A C 1
ATOM 741 O O . LEU A 1 98 ? -1.646 12.410 -15.709 1.00 60.34 98 LEU A O 1
ATOM 745 N N . LYS A 1 99 ? -1.233 14.018 -14.195 1.00 56.34 99 LYS A N 1
ATOM 746 C CA . LYS A 1 99 ? -2.257 14.952 -14.705 1.00 56.34 99 LYS A CA 1
ATOM 747 C C . LYS A 1 99 ? -2.101 15.342 -16.181 1.00 56.34 99 LYS A C 1
ATOM 749 O O . LYS A 1 99 ? -3.082 15.783 -16.769 1.00 56.34 99 LYS A O 1
ATOM 754 N N . LYS A 1 100 ? -0.930 15.178 -16.817 1.00 53.72 100 LYS A N 1
ATOM 755 C CA . LYS A 1 100 ? -0.720 15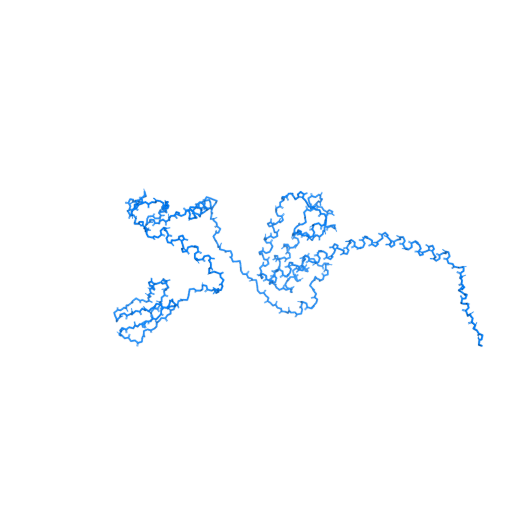.756 -18.158 1.00 53.72 100 LYS A CA 1
ATOM 756 C C . LYS A 1 100 ? -1.135 14.905 -19.366 1.00 53.72 100 LYS A C 1
ATOM 758 O O . LYS A 1 100 ? -1.447 15.527 -20.371 1.00 53.72 100 LYS A O 1
ATOM 763 N N . LYS A 1 101 ? -1.187 13.558 -19.355 1.00 49.44 101 LYS A N 1
ATOM 764 C CA . LYS A 1 101 ? -1.576 12.772 -20.565 1.00 49.44 101 LYS A CA 1
ATOM 765 C C . LYS A 1 101 ? -2.149 11.385 -20.222 1.00 49.44 101 LYS A C 1
ATOM 767 O O . LYS A 1 101 ? -1.420 10.532 -19.733 1.00 49.44 101 LYS A O 1
ATOM 772 N N . LYS A 1 102 ? -3.426 11.118 -20.530 1.00 51.88 102 LYS A N 1
ATOM 773 C CA . LYS A 1 102 ? -4.184 9.926 -20.072 1.00 51.88 102 LYS A CA 1
ATOM 774 C C . LYS A 1 102 ? -3.890 8.577 -20.769 1.00 51.88 102 LYS A C 1
ATOM 776 O O . LYS A 1 102 ? -4.500 7.588 -20.385 1.00 51.88 102 LYS A O 1
ATOM 781 N N . LYS A 1 103 ? -2.982 8.476 -21.754 1.00 49.91 103 LYS A N 1
ATOM 782 C CA . LYS A 1 103 ? -2.672 7.175 -22.412 1.00 49.91 103 LYS A CA 1
ATOM 783 C C . LYS A 1 103 ? -1.186 6.913 -22.706 1.00 49.91 103 LYS A C 1
ATOM 785 O O . LYS A 1 103 ? -0.736 5.783 -22.580 1.00 49.91 103 LYS A O 1
ATOM 790 N N . VAL A 1 104 ? -0.392 7.947 -22.993 1.00 46.94 104 VAL A N 1
ATOM 791 C CA . VAL A 1 104 ? 1.064 7.825 -23.257 1.00 46.94 104 VAL A CA 1
ATOM 792 C C . VAL A 1 104 ? 1.948 7.894 -22.001 1.00 46.94 104 VAL A C 1
ATOM 794 O O . VAL A 1 104 ? 3.151 7.661 -22.072 1.00 46.94 104 VAL A O 1
ATOM 797 N N . SER A 1 105 ? 1.371 8.189 -20.834 1.00 54.56 105 SER A N 1
ATOM 798 C CA . SER A 1 105 ? 2.102 8.302 -19.563 1.00 54.56 105 SER A CA 1
ATOM 799 C C . SER A 1 105 ? 2.408 6.957 -18.903 1.00 54.56 105 SER A C 1
ATOM 801 O O . SER A 1 105 ? 3.336 6.887 -18.104 1.00 54.56 105 SER A O 1
ATOM 803 N N . ALA A 1 106 ? 1.697 5.875 -19.238 1.00 57.12 106 ALA A N 1
ATOM 804 C CA . ALA A 1 106 ? 1.927 4.563 -18.624 1.00 57.12 106 ALA A CA 1
ATOM 805 C C . ALA A 1 106 ? 3.326 3.997 -18.941 1.00 57.12 106 ALA A C 1
ATOM 807 O O . ALA A 1 106 ? 3.948 3.351 -18.098 1.00 57.12 106 ALA A O 1
ATOM 808 N N . LEU A 1 107 ? 3.855 4.292 -20.134 1.00 52.69 107 LEU A N 1
ATOM 809 C CA . LEU A 1 107 ? 5.166 3.807 -20.575 1.00 52.69 107 LEU A CA 1
ATOM 810 C C . LEU A 1 107 ? 6.328 4.528 -19.871 1.00 52.69 107 LEU A C 1
ATOM 812 O O . LEU A 1 107 ? 7.344 3.898 -19.582 1.00 52.69 107 LEU A O 1
ATOM 816 N N . THR A 1 108 ? 6.153 5.809 -19.531 1.00 56.69 108 THR A N 1
ATOM 817 C CA . THR A 1 108 ? 7.174 6.670 -18.902 1.00 56.69 108 THR A CA 1
ATOM 818 C C . THR A 1 108 ? 6.922 6.958 -17.418 1.00 56.69 108 THR A C 1
ATOM 820 O O . THR A 1 108 ? 7.645 7.747 -16.813 1.00 56.69 108 THR A O 1
ATOM 823 N N . SER A 1 109 ? 5.916 6.323 -16.810 1.00 66.88 109 SER A N 1
ATOM 824 C CA . SER A 1 109 ? 5.625 6.478 -15.382 1.00 66.88 109 SER A CA 1
ATOM 825 C C . SER A 1 109 ? 6.640 5.731 -14.521 1.00 66.88 109 SER A C 1
ATOM 827 O O . SER A 1 109 ? 6.929 4.558 -14.762 1.00 66.88 109 SER A O 1
ATOM 829 N N . THR A 1 110 ? 7.128 6.408 -13.479 1.00 72.0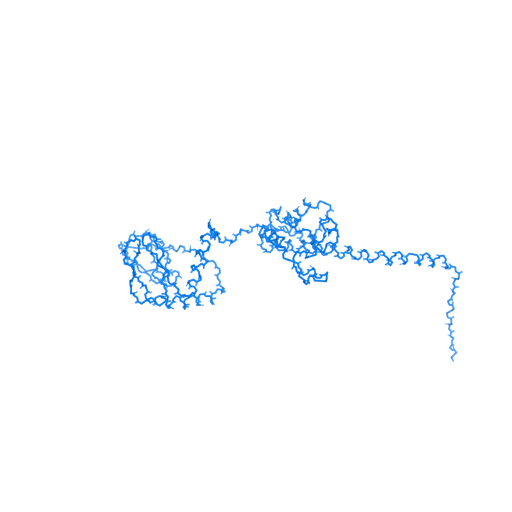0 110 THR A N 1
ATOM 830 C CA . THR A 1 110 ? 7.991 5.834 -12.430 1.00 72.00 110 THR A CA 1
ATOM 831 C C . THR A 1 110 ? 7.265 4.790 -11.581 1.00 72.00 110 THR A C 1
ATOM 833 O O . THR A 1 110 ? 7.906 3.924 -10.991 1.00 72.00 110 THR A O 1
ATOM 836 N N . HIS A 1 111 ? 5.932 4.838 -11.578 1.00 77.38 111 HIS A N 1
ATOM 837 C CA . HIS A 1 111 ? 5.049 3.951 -10.828 1.00 77.38 111 HIS A CA 1
ATOM 838 C C . HIS A 1 111 ? 4.137 3.152 -11.761 1.00 77.38 111 HIS A C 1
ATOM 840 O O . HIS A 1 111 ? 3.749 3.664 -12.819 1.00 77.38 111 HIS A O 1
ATOM 846 N N . PRO A 1 112 ? 3.768 1.910 -11.398 1.00 82.25 112 PRO A N 1
ATOM 847 C CA . PRO A 1 112 ? 2.712 1.205 -12.098 1.00 82.25 112 PRO A CA 1
ATOM 848 C C . PRO A 1 112 ? 1.370 1.915 -11.847 1.00 82.25 112 PRO A C 1
ATOM 850 O O . PRO A 1 112 ? 1.196 2.562 -10.810 1.00 82.25 112 PRO A O 1
ATOM 853 N N . PRO A 1 113 ? 0.413 1.830 -12.783 1.00 85.06 113 PRO A N 1
ATOM 854 C CA . PRO A 1 113 ? -0.897 2.441 -12.594 1.00 85.06 113 PRO A CA 1
ATOM 855 C C . PRO A 1 113 ? -1.582 1.866 -11.345 1.00 85.06 113 PRO A C 1
ATOM 857 O O . PRO A 1 113 ? -1.591 0.656 -11.112 1.00 85.06 113 PRO A O 1
ATOM 860 N N . THR A 1 114 ? -2.172 2.749 -10.539 1.00 85.69 114 THR A N 1
ATOM 861 C CA . THR A 1 114 ? -2.805 2.396 -9.257 1.00 85.69 114 THR A CA 1
ATOM 862 C C . THR A 1 114 ? -3.954 1.407 -9.425 1.00 85.69 114 THR A C 1
ATOM 864 O O . THR A 1 114 ? -4.115 0.514 -8.599 1.00 85.69 114 THR A O 1
ATOM 867 N N . SER A 1 115 ? -4.703 1.497 -10.527 1.00 88.38 115 SER A N 1
ATOM 868 C CA . SER A 1 115 ? -5.796 0.575 -10.850 1.00 88.38 115 SER A CA 1
ATOM 869 C C . SER A 1 115 ? -5.338 -0.881 -10.973 1.00 88.38 115 SER A C 1
ATOM 871 O O . SER A 1 115 ? -6.040 -1.783 -10.521 1.00 88.38 115 SER A O 1
ATOM 873 N N . GLU A 1 116 ? -4.149 -1.130 -11.531 1.00 90.38 116 GLU A N 1
ATOM 874 C CA . GLU A 1 116 ? -3.588 -2.481 -11.609 1.00 90.38 116 GLU A CA 1
ATOM 875 C C . GLU A 1 116 ? -3.218 -3.007 -10.222 1.00 90.38 116 GLU A C 1
ATOM 877 O O . GLU A 1 116 ? -3.531 -4.152 -9.910 1.00 90.38 116 GLU A O 1
ATOM 882 N N . ARG A 1 117 ? -2.600 -2.171 -9.375 1.00 92.94 117 ARG A N 1
ATOM 883 C CA . ARG A 1 117 ? -2.238 -2.536 -7.993 1.00 92.94 117 ARG A CA 1
ATOM 884 C C . ARG A 1 117 ? -3.478 -2.912 -7.182 1.00 92.94 117 ARG A C 1
ATOM 886 O O . ARG A 1 117 ? -3.507 -3.970 -6.562 1.00 92.94 117 ARG A O 1
ATOM 893 N N . ILE A 1 118 ? -4.531 -2.094 -7.264 1.00 94.12 118 ILE A N 1
ATOM 894 C CA . ILE A 1 118 ? -5.824 -2.348 -6.610 1.00 94.12 118 ILE A CA 1
ATOM 895 C C . ILE A 1 118 ? -6.411 -3.678 -7.093 1.00 94.12 118 ILE A C 1
ATOM 897 O O . ILE A 1 118 ? -6.832 -4.498 -6.279 1.00 94.12 118 ILE A O 1
ATOM 901 N N . LYS A 1 119 ? -6.401 -3.930 -8.408 1.00 95.06 119 LYS A N 1
ATOM 902 C CA . LYS A 1 119 ? -6.920 -5.179 -8.980 1.00 95.06 119 LYS A CA 1
ATOM 903 C C . LYS A 1 119 ? -6.151 -6.408 -8.482 1.00 95.06 119 LYS A C 1
ATOM 905 O O . LYS A 1 119 ? -6.771 -7.424 -8.174 1.00 95.06 119 LYS A O 1
ATOM 910 N N . ILE A 1 120 ? -4.824 -6.320 -8.375 1.00 95.38 120 ILE A N 1
ATOM 911 C CA . ILE A 1 120 ? -3.988 -7.405 -7.839 1.00 95.38 120 ILE A CA 1
ATOM 912 C C . ILE A 1 120 ? -4.342 -7.662 -6.372 1.00 95.38 120 ILE A C 1
ATOM 914 O O . ILE A 1 120 ? -4.660 -8.790 -6.019 1.00 95.38 120 ILE A O 1
ATOM 918 N N . LEU A 1 121 ? -4.366 -6.624 -5.532 1.00 95.12 121 LEU A N 1
ATOM 919 C CA . LEU A 1 121 ? -4.655 -6.766 -4.100 1.00 95.12 121 LEU A CA 1
ATOM 920 C C . LEU A 1 121 ? -6.055 -7.338 -3.830 1.00 95.12 121 LEU A C 1
ATOM 922 O O . LEU A 1 121 ? -6.200 -8.221 -2.988 1.00 95.12 121 LEU A O 1
ATOM 926 N N . ARG A 1 122 ? -7.075 -6.899 -4.579 1.00 95.25 122 ARG A N 1
ATOM 927 C CA . ARG A 1 122 ? -8.451 -7.420 -4.456 1.00 95.25 122 ARG A CA 1
ATOM 928 C C . ARG A 1 122 ? -8.602 -8.863 -4.933 1.00 95.25 122 ARG A C 1
ATOM 930 O O . ARG A 1 122 ? -9.463 -9.582 -4.437 1.00 95.25 122 ARG A O 1
ATOM 937 N N . SER A 1 123 ? -7.781 -9.289 -5.893 1.00 94.31 123 SER A N 1
ATOM 938 C CA . SER A 1 123 ? -7.807 -10.666 -6.408 1.00 94.31 123 SER A CA 1
ATOM 939 C C . SER A 1 123 ? -7.027 -11.659 -5.546 1.00 94.31 123 SER A C 1
ATOM 941 O O . SER A 1 123 ? -7.146 -12.864 -5.763 1.00 94.31 123 SER A O 1
ATOM 943 N N . MET A 1 124 ? -6.297 -11.190 -4.528 1.00 93.50 124 MET A N 1
ATOM 944 C CA . MET A 1 124 ? -5.619 -12.071 -3.579 1.00 93.50 124 MET A CA 1
ATOM 945 C C . MET A 1 124 ? -6.617 -12.918 -2.807 1.00 93.50 124 MET A C 1
ATOM 947 O O . MET A 1 124 ? -7.575 -12.390 -2.251 1.00 93.50 124 MET A O 1
ATOM 951 N N . TYR A 1 125 ? -6.369 -14.223 -2.711 1.00 90.94 125 TYR A N 1
ATOM 952 C CA . TYR A 1 125 ? -7.171 -15.128 -1.885 1.00 90.94 125 TYR A CA 1
ATOM 953 C C . TYR A 1 125 ? -6.718 -15.128 -0.417 1.00 90.94 125 TYR A C 1
ATOM 955 O O . TYR A 1 125 ? -7.545 -14.984 0.482 1.00 90.94 125 TYR A O 1
ATOM 963 N N . GLY A 1 126 ? -5.407 -15.195 -0.178 1.00 91.19 126 GLY A N 1
ATOM 964 C CA . GLY A 1 126 ? -4.781 -15.059 1.139 1.00 91.19 126 GLY A CA 1
ATOM 965 C C . GLY A 1 126 ? -3.949 -13.782 1.265 1.00 91.19 126 GLY A C 1
ATOM 966 O O . GLY A 1 126 ? -4.165 -12.808 0.544 1.00 91.19 126 GLY A O 1
ATOM 967 N N . ALA A 1 127 ? -3.007 -13.781 2.204 1.00 92.00 127 ALA A N 1
ATOM 968 C CA . ALA A 1 127 ? -2.033 -12.708 2.408 1.00 92.00 127 ALA A CA 1
ATOM 969 C C . ALA A 1 127 ? -0.586 -13.142 2.097 1.00 92.00 127 ALA A C 1
ATOM 971 O O . ALA A 1 127 ? 0.350 -12.374 2.311 1.00 92.00 127 ALA A O 1
ATOM 972 N N . GLY A 1 128 ? -0.373 -14.372 1.622 1.00 92.38 128 GLY A N 1
ATOM 973 C CA . GLY A 1 128 ? 0.958 -14.897 1.345 1.00 92.38 128 GLY A CA 1
ATOM 974 C C . GLY A 1 128 ? 1.585 -14.328 0.070 1.00 92.38 128 GLY A C 1
ATOM 975 O O . GLY A 1 128 ? 0.914 -13.800 -0.819 1.00 92.38 128 GLY A O 1
ATOM 976 N N . PHE A 1 129 ? 2.901 -14.506 -0.065 1.00 93.00 129 PHE A N 1
ATOM 977 C CA . PHE A 1 129 ? 3.614 -14.175 -1.302 1.00 93.00 129 PHE A CA 1
ATOM 978 C C . PHE A 1 129 ? 3.158 -15.031 -2.492 1.00 93.00 129 PHE A C 1
ATOM 980 O O . PHE A 1 129 ? 3.064 -14.523 -3.607 1.00 93.00 129 PHE A O 1
ATOM 987 N N . LEU A 1 130 ? 2.823 -16.305 -2.264 1.00 91.94 130 LEU A N 1
ATOM 988 C CA . LEU A 1 130 ? 2.255 -17.171 -3.302 1.00 91.94 130 LEU A CA 1
ATOM 989 C C . LEU A 1 130 ? 0.919 -16.622 -3.819 1.00 91.94 130 LEU A C 1
ATOM 991 O O . LEU A 1 130 ? 0.730 -16.535 -5.031 1.00 91.94 130 LEU A O 1
ATOM 995 N N . ASP A 1 131 ? 0.044 -16.182 -2.910 1.00 92.88 131 ASP A N 1
ATOM 996 C CA . ASP A 1 131 ? -1.260 -15.599 -3.250 1.00 92.88 131 ASP A CA 1
ATOM 997 C C . ASP A 1 131 ? -1.107 -14.293 -4.032 1.00 92.88 131 ASP A C 1
ATOM 999 O O . ASP A 1 131 ? -1.840 -14.031 -4.986 1.00 92.88 131 ASP A O 1
ATOM 1003 N N . TYR A 1 132 ? -0.129 -13.466 -3.658 1.00 93.81 132 TYR A N 1
ATOM 1004 C CA . TYR A 1 132 ? 0.170 -12.247 -4.403 1.00 93.81 132 TYR A CA 1
ATOM 1005 C C . TYR A 1 132 ? 0.683 -12.571 -5.810 1.00 93.81 132 TYR A C 1
ATOM 1007 O O . TYR A 1 132 ? 0.253 -11.963 -6.787 1.00 93.81 132 TYR A O 1
ATOM 1015 N N . GLN A 1 133 ? 1.595 -13.539 -5.939 1.00 93.69 133 GLN A N 1
ATOM 1016 C CA . GLN A 1 133 ? 2.186 -13.908 -7.225 1.00 93.69 133 GLN A CA 1
ATOM 1017 C C . GLN A 1 133 ? 1.156 -14.530 -8.183 1.00 93.69 133 GLN A C 1
ATOM 1019 O O . GLN A 1 133 ? 1.206 -14.241 -9.381 1.00 93.69 133 GLN A O 1
ATOM 1024 N N . SER A 1 134 ? 0.213 -15.337 -7.685 1.00 92.44 134 SER A N 1
ATOM 1025 C CA . SER A 1 134 ? -0.884 -15.885 -8.496 1.00 92.44 134 SER A CA 1
ATOM 1026 C C . SER A 1 134 ? -1.856 -14.792 -8.954 1.00 92.44 134 SER A C 1
ATOM 1028 O O . SER A 1 134 ? -2.224 -14.741 -10.128 1.00 92.44 134 SER A O 1
ATOM 1030 N N . SER A 1 135 ? -2.183 -13.851 -8.067 1.00 94.19 135 SER A N 1
ATOM 1031 C CA . SER A 1 135 ? -3.021 -12.679 -8.370 1.00 94.19 135 SER A CA 1
ATOM 1032 C C . SER A 1 135 ? -2.346 -11.722 -9.352 1.00 94.19 135 SER A C 1
ATOM 1034 O O . SER A 1 135 ? -2.970 -11.161 -10.248 1.00 94.19 135 SER A O 1
ATOM 1036 N N . PHE A 1 136 ? -1.029 -11.562 -9.245 1.00 94.25 136 PHE A N 1
ATOM 1037 C CA . PHE A 1 136 ? -0.260 -10.792 -10.211 1.00 94.25 136 PHE A CA 1
ATOM 1038 C C . PHE A 1 136 ? -0.278 -11.441 -11.598 1.00 94.25 136 PHE A C 1
ATOM 1040 O O . PHE A 1 136 ? -0.483 -10.746 -12.592 1.00 94.25 136 PHE A O 1
ATOM 1047 N N . ALA A 1 137 ? -0.095 -12.762 -11.672 1.00 93.06 137 ALA A N 1
ATOM 1048 C CA . ALA A 1 137 ? -0.114 -13.494 -12.935 1.00 93.06 137 ALA A CA 1
ATOM 1049 C C . ALA A 1 137 ? -1.487 -13.431 -13.627 1.00 93.06 137 ALA A C 1
ATOM 1051 O O . ALA A 1 137 ? -1.540 -13.321 -14.851 1.00 93.06 137 ALA A O 1
ATOM 1052 N N . SER A 1 138 ? -2.588 -13.424 -12.863 1.00 91.56 138 SER A N 1
ATOM 1053 C CA . SER A 1 138 ? -3.940 -13.284 -13.421 1.00 91.56 138 SER A CA 1
ATOM 1054 C C . SER A 1 138 ? -4.190 -11.891 -14.016 1.00 91.56 138 SER A C 1
ATOM 1056 O O . SER A 1 138 ? -4.863 -11.761 -15.038 1.00 91.56 138 SER A O 1
ATOM 1058 N N . VAL A 1 139 ? -3.610 -10.839 -13.428 1.00 90.75 139 VAL A N 1
ATOM 1059 C CA . VAL A 1 139 ? -3.728 -9.462 -13.936 1.00 90.75 139 VAL A CA 1
ATOM 1060 C C . VAL A 1 139 ? -2.727 -9.173 -15.062 1.00 90.75 139 VAL A C 1
ATOM 1062 O O . VAL A 1 139 ? -3.063 -8.452 -16.003 1.00 90.75 139 VAL A O 1
ATOM 1065 N N . LYS A 1 140 ? -1.509 -9.727 -14.996 1.00 89.56 140 LYS A N 1
ATOM 1066 C CA . LYS A 1 140 ? -0.432 -9.536 -15.982 1.00 89.56 140 LYS A CA 1
ATOM 1067 C C . LYS A 1 140 ? 0.175 -10.868 -16.448 1.00 89.56 140 LYS A C 1
ATOM 1069 O O . LYS A 1 140 ? 1.302 -11.189 -16.067 1.00 89.56 140 LYS A O 1
ATOM 1074 N N . PRO A 1 141 ? -0.481 -11.586 -17.375 1.00 82.44 141 PRO A N 1
ATOM 1075 C CA . PRO A 1 141 ? -0.020 -12.904 -17.823 1.00 82.44 141 PRO A CA 1
ATOM 1076 C C . PRO A 1 141 ? 1.318 -12.871 -18.580 1.00 82.44 141 PRO A C 1
ATOM 1078 O O . PRO A 1 141 ? 2.050 -13.853 -18.587 1.00 82.44 141 PRO A O 1
ATOM 1081 N N . LYS A 1 142 ? 1.667 -11.740 -19.209 1.00 83.06 142 LYS A N 1
ATOM 1082 C CA . LYS A 1 142 ? 2.922 -11.573 -19.971 1.00 83.06 142 LYS A CA 1
ATOM 1083 C C . LYS A 1 142 ? 4.097 -11.060 -19.128 1.00 83.06 142 LYS A C 1
ATOM 1085 O O . LYS A 1 142 ? 5.188 -10.875 -19.661 1.00 83.06 142 LYS A O 1
ATOM 1090 N N . ALA A 1 143 ? 3.885 -10.753 -17.847 1.00 84.31 143 ALA A N 1
ATOM 1091 C CA . ALA A 1 143 ? 4.926 -10.191 -16.994 1.00 84.31 143 ALA A CA 1
ATOM 1092 C C . ALA A 1 143 ? 5.713 -11.288 -16.263 1.00 84.31 143 ALA A C 1
ATOM 1094 O O . ALA A 1 143 ? 5.163 -12.298 -15.837 1.00 84.31 143 ALA A O 1
ATOM 1095 N N . SER A 1 144 ? 7.015 -11.063 -16.079 1.00 85.12 144 SER A N 1
ATOM 1096 C CA . SER A 1 144 ? 7.879 -11.957 -15.302 1.00 85.12 144 SER A CA 1
ATOM 1097 C C . SER A 1 144 ? 7.469 -12.011 -13.826 1.00 85.12 144 SER A C 1
ATOM 1099 O O . SER A 1 144 ? 7.000 -11.007 -13.285 1.00 85.12 144 SER A O 1
ATOM 1101 N N . SER A 1 145 ? 7.769 -13.125 -13.149 1.00 87.75 145 SER A N 1
ATOM 1102 C CA . SER A 1 145 ? 7.620 -13.253 -11.690 1.00 87.75 145 SER A CA 1
ATOM 1103 C C . SER A 1 145 ? 8.291 -12.090 -10.951 1.00 87.75 145 SER A C 1
ATOM 1105 O O . SER A 1 145 ? 9.464 -11.774 -11.186 1.00 87.75 145 SER A O 1
ATOM 1107 N N . ILE A 1 146 ? 7.549 -11.446 -10.050 1.00 89.56 146 ILE A N 1
ATOM 1108 C CA . ILE A 1 146 ? 8.054 -10.309 -9.268 1.00 89.56 146 ILE A CA 1
ATOM 1109 C C . ILE A 1 146 ? 8.773 -10.809 -8.029 1.00 89.56 146 ILE A C 1
ATOM 1111 O O . ILE A 1 146 ? 9.843 -10.299 -7.691 1.00 89.56 146 ILE A O 1
ATOM 1115 N N . ILE A 1 147 ? 8.195 -11.819 -7.384 1.00 91.00 147 ILE A N 1
ATOM 1116 C CA . ILE A 1 147 ? 8.717 -12.377 -6.147 1.00 91.00 147 ILE A CA 1
ATOM 1117 C C . ILE A 1 147 ? 9.887 -13.314 -6.478 1.00 91.00 147 ILE A C 1
ATOM 1119 O O . ILE A 1 147 ? 9.782 -14.124 -7.410 1.00 91.00 147 ILE A O 1
ATOM 1123 N N . PRO A 1 148 ? 11.026 -13.201 -5.766 1.00 89.38 148 PRO A N 1
ATOM 1124 C CA . PRO A 1 148 ? 12.166 -14.078 -5.987 1.00 89.38 148 PRO A CA 1
ATOM 1125 C C . PRO A 1 148 ? 11.809 -15.524 -5.636 1.00 89.38 148 PRO A C 1
ATOM 1127 O O . PRO A 1 148 ? 11.079 -15.785 -4.681 1.00 89.38 148 PRO A O 1
ATOM 1130 N N . LYS A 1 149 ? 12.379 -16.481 -6.376 1.00 88.31 149 LYS A N 1
ATOM 1131 C CA . LYS A 1 149 ? 12.120 -17.919 -6.179 1.00 88.31 149 LYS A CA 1
ATOM 1132 C C . LYS A 1 149 ? 12.378 -18.378 -4.738 1.00 88.31 149 LYS A C 1
ATOM 1134 O O . LYS A 1 149 ? 11.676 -19.258 -4.257 1.00 88.31 149 LYS A O 1
ATOM 1139 N N . SER A 1 150 ? 13.337 -17.765 -4.040 1.00 88.12 150 SER A N 1
ATOM 1140 C CA . SER A 1 150 ? 13.618 -18.036 -2.625 1.00 88.12 150 SER A CA 1
ATOM 1141 C C . SER A 1 150 ? 12.428 -17.726 -1.712 1.00 88.12 150 SER A C 1
ATOM 1143 O O . SER A 1 150 ? 12.113 -18.530 -0.843 1.00 88.12 150 SER A O 1
ATOM 1145 N N . ALA A 1 151 ? 11.723 -16.616 -1.943 1.00 85.12 151 ALA A N 1
ATOM 1146 C CA . ALA A 1 151 ? 10.557 -16.212 -1.155 1.00 85.12 151 ALA A CA 1
ATOM 1147 C C . ALA A 1 151 ? 9.277 -16.990 -1.515 1.00 85.12 151 ALA A C 1
ATOM 1149 O O . ALA A 1 151 ? 8.330 -17.002 -0.737 1.00 85.12 151 ALA A O 1
ATOM 1150 N N . LEU A 1 152 ? 9.246 -17.662 -2.670 1.00 84.19 152 LEU A N 1
ATOM 1151 C CA . LEU A 1 152 ? 8.147 -18.553 -3.065 1.00 84.19 152 LEU A CA 1
ATOM 1152 C C . LEU A 1 152 ? 8.292 -19.970 -2.483 1.00 84.19 152 LEU A C 1
ATOM 1154 O O . LEU A 1 152 ? 7.339 -20.741 -2.518 1.00 84.19 152 LEU A O 1
ATOM 1158 N N . ARG A 1 153 ? 9.465 -20.331 -1.938 1.00 78.81 153 ARG A N 1
ATOM 1159 C CA . ARG A 1 153 ? 9.682 -21.645 -1.305 1.00 78.81 153 ARG A CA 1
ATOM 1160 C C . ARG A 1 153 ? 8.932 -21.796 0.014 1.00 78.81 153 ARG A C 1
ATOM 1162 O O . ARG A 1 153 ? 8.534 -22.905 0.356 1.00 78.81 153 ARG A O 1
ATOM 1169 N N . SER A 1 154 ? 8.724 -20.704 0.749 1.00 69.25 154 SER A N 1
ATOM 1170 C CA . SER A 1 154 ? 7.888 -20.723 1.944 1.00 69.25 154 SER A CA 1
ATOM 1171 C C . SER A 1 154 ? 6.426 -20.851 1.520 1.00 69.25 154 SER A C 1
ATOM 1173 O O . SER A 1 154 ? 5.785 -19.858 1.169 1.00 69.25 154 SER A O 1
ATOM 1175 N N . LYS A 1 155 ? 5.896 -22.078 1.550 1.00 70.44 155 LYS A N 1
ATOM 1176 C CA . LYS A 1 155 ? 4.464 -22.371 1.400 1.00 70.44 155 LYS A CA 1
ATOM 1177 C C . LYS A 1 155 ? 3.721 -21.954 2.674 1.00 70.44 155 LYS A C 1
ATOM 1179 O O . LYS A 1 155 ? 3.162 -22.775 3.389 1.00 70.44 155 LYS A O 1
ATOM 1184 N N . GLU A 1 156 ? 3.795 -20.670 2.997 1.00 73.25 156 GLU A N 1
ATOM 1185 C CA . GLU A 1 156 ? 3.160 -20.085 4.169 1.00 73.25 156 GLU A CA 1
ATOM 1186 C C . GLU A 1 156 ? 1.744 -19.649 3.782 1.00 73.25 156 GLU A C 1
ATOM 1188 O O . GLU A 1 156 ? 1.551 -18.682 3.042 1.00 73.25 156 GLU A O 1
ATOM 1193 N N . THR A 1 157 ? 0.742 -20.397 4.240 1.00 78.75 157 THR A N 1
ATOM 1194 C CA . THR A 1 157 ? -0.670 -20.068 4.030 1.00 78.75 157 THR A CA 1
ATOM 1195 C C . THR A 1 157 ? -1.107 -19.059 5.083 1.00 78.75 157 THR A C 1
ATOM 1197 O O . THR A 1 157 ? -1.486 -19.422 6.197 1.00 78.75 157 THR A O 1
ATOM 1200 N N . LEU A 1 158 ? -1.030 -17.774 4.743 1.00 85.38 158 LEU A N 1
ATOM 1201 C CA . LEU A 1 158 ? -1.470 -16.694 5.620 1.00 85.38 158 LEU A CA 1
ATOM 1202 C C . LEU A 1 158 ? -2.924 -16.339 5.319 1.00 85.38 158 LEU A C 1
ATOM 1204 O O . LEU A 1 158 ? -3.240 -15.828 4.244 1.00 85.38 158 LEU A O 1
ATOM 1208 N N . SER A 1 159 ? -3.801 -16.579 6.294 1.00 88.50 159 SER A N 1
ATOM 1209 C CA . SER A 1 159 ? -5.186 -16.115 6.227 1.00 88.50 159 SER A CA 1
ATOM 1210 C C . SER A 1 159 ? -5.259 -14.589 6.324 1.00 88.50 159 SER A C 1
ATOM 1212 O O . SER A 1 159 ? -4.437 -13.948 6.992 1.00 88.50 159 SER A O 1
ATOM 1214 N N . LYS A 1 160 ? -6.268 -14.011 5.669 1.00 91.81 160 LYS A N 1
ATOM 1215 C CA . LYS A 1 160 ? -6.563 -12.583 5.760 1.00 91.81 160 LYS A CA 1
ATOM 1216 C C . LYS A 1 160 ? -7.075 -12.246 7.163 1.00 91.81 160 LYS A C 1
ATOM 1218 O O . LYS A 1 160 ? -7.956 -12.909 7.703 1.00 91.81 160 LYS A O 1
ATOM 1223 N N . ARG A 1 161 ? -6.541 -11.179 7.743 1.00 89.38 161 ARG A N 1
ATOM 1224 C CA . ARG A 1 161 ? -7.053 -10.532 8.949 1.00 89.38 161 ARG A CA 1
ATOM 1225 C C . ARG A 1 161 ? -8.358 -9.805 8.605 1.00 89.38 161 ARG A C 1
ATOM 1227 O O . ARG A 1 161 ? -8.429 -9.122 7.587 1.00 89.38 161 ARG A O 1
ATOM 1234 N N . ALA A 1 162 ? -9.364 -9.917 9.469 1.00 82.00 162 ALA A N 1
ATOM 1235 C CA . ALA A 1 162 ? -10.589 -9.128 9.362 1.00 82.00 162 ALA A CA 1
ATOM 1236 C C . ALA A 1 162 ? -10.328 -7.633 9.634 1.00 82.00 162 ALA A C 1
ATOM 1238 O O . ALA A 1 162 ? -9.397 -7.269 10.360 1.00 82.00 162 ALA A O 1
ATOM 1239 N N . SER A 1 163 ? -11.166 -6.759 9.074 1.00 80.44 163 SER A N 1
ATOM 1240 C CA . SER A 1 163 ? -11.116 -5.327 9.364 1.00 80.44 163 SER A CA 1
ATOM 1241 C C . SER A 1 163 ? -11.313 -5.085 10.859 1.00 80.44 163 SER A C 1
ATOM 1243 O O . SER A 1 163 ? -12.318 -5.505 11.420 1.00 80.44 163 SER A O 1
ATOM 1245 N N . SER A 1 164 ? -10.392 -4.372 11.507 1.00 72.00 164 SER A N 1
ATOM 1246 C CA . SER A 1 164 ? -10.561 -3.939 12.902 1.00 72.00 164 SER A CA 1
ATOM 1247 C C . SER A 1 164 ? -11.279 -2.593 13.017 1.00 72.00 164 SER A C 1
ATOM 1249 O O . SER A 1 164 ? -11.039 -1.857 13.968 1.00 72.00 164 SER A O 1
ATOM 1251 N N . ILE A 1 165 ? -12.066 -2.218 12.005 1.00 64.19 165 ILE A N 1
ATOM 1252 C CA . ILE A 1 165 ? -12.844 -0.983 12.041 1.00 64.19 165 ILE A CA 1
ATOM 1253 C C . ILE A 1 165 ? -13.962 -1.215 13.057 1.00 64.19 165 ILE A C 1
ATOM 1255 O O . ILE A 1 165 ? -14.753 -2.136 12.877 1.00 64.19 165 ILE A O 1
ATOM 1259 N N . ASP A 1 166 ? -14.006 -0.401 14.114 1.00 56.94 166 ASP A N 1
ATOM 1260 C CA . ASP A 1 166 ? -15.206 -0.259 14.939 1.00 56.94 166 ASP A CA 1
ATOM 1261 C C . ASP A 1 166 ? -16.369 0.056 13.994 1.00 56.94 166 ASP A C 1
ATOM 1263 O O . ASP A 1 166 ? -16.346 1.097 13.334 1.00 56.94 166 ASP A O 1
ATOM 1267 N N . ASP A 1 167 ? -17.398 -0.792 13.949 1.00 55.22 167 ASP A N 1
ATOM 1268 C CA . ASP A 1 167 ? -18.610 -0.654 13.116 1.00 55.22 167 ASP A CA 1
ATOM 1269 C C . ASP A 1 167 ? -19.413 0.648 13.355 1.00 55.22 167 ASP A C 1
ATOM 1271 O O . ASP A 1 167 ? -20.511 0.845 12.835 1.00 55.22 167 ASP A O 1
ATOM 1275 N N . SER A 1 168 ? -18.871 1.592 14.121 1.00 58.09 168 SER A N 1
ATOM 1276 C CA . SER A 1 168 ? -19.432 2.905 14.416 1.00 58.09 168 SER A CA 1
ATOM 1277 C C . SER A 1 168 ? -19.322 3.895 13.246 1.00 58.09 168 SER A C 1
ATOM 1279 O O . SER A 1 168 ? -19.058 5.082 13.436 1.00 58.09 168 SER A O 1
ATOM 1281 N N . LYS A 1 169 ? -19.572 3.464 12.004 1.00 60.09 169 LYS A N 1
ATOM 1282 C CA . LYS A 1 169 ? -19.847 4.444 10.946 1.00 60.09 169 LYS A CA 1
ATOM 1283 C C . LYS A 1 169 ? -21.175 5.132 11.311 1.00 60.09 169 LYS A C 1
ATOM 1285 O O . LYS A 1 169 ? -22.172 4.433 11.500 1.00 60.09 169 LYS A O 1
ATOM 1290 N N . PRO A 1 170 ? -21.224 6.470 11.469 1.00 59.72 170 PRO A N 1
ATOM 1291 C CA . PRO A 1 170 ? -22.447 7.144 11.894 1.00 59.72 170 PRO A CA 1
ATOM 1292 C C . PRO A 1 170 ? -23.551 6.868 10.869 1.00 59.72 170 PRO A C 1
ATOM 1294 O O . PRO A 1 170 ? -23.335 7.057 9.670 1.00 59.72 170 PRO A O 1
ATOM 1297 N N . LYS A 1 171 ? -24.733 6.425 11.322 1.00 69.25 171 LYS A N 1
ATOM 1298 C CA . LYS A 1 171 ? -25.826 6.005 10.424 1.00 69.25 171 LYS A CA 1
ATOM 1299 C C . LYS A 1 171 ? -26.355 7.167 9.575 1.00 69.25 171 LYS A C 1
ATOM 1301 O O . LYS A 1 171 ? -27.018 6.944 8.569 1.00 69.25 171 LYS A O 1
ATOM 1306 N N . SER A 1 172 ? -26.058 8.415 9.956 1.00 80.56 172 SER A N 1
ATOM 1307 C CA . SER A 1 172 ? -26.368 9.617 9.176 1.00 80.56 172 SER A CA 1
ATOM 1308 C C . SER A 1 172 ? -25.358 10.750 9.401 1.00 80.56 172 SER A C 1
ATOM 1310 O O . SER A 1 172 ? -24.727 10.837 10.455 1.00 80.56 172 SER A O 1
ATOM 1312 N N . LEU A 1 173 ? -25.273 11.693 8.451 1.00 80.19 173 LEU A N 1
ATOM 1313 C CA . LEU A 1 173 ? -24.493 12.932 8.609 1.00 80.19 173 LEU A CA 1
ATOM 1314 C C . LEU A 1 173 ? -24.920 13.732 9.851 1.00 80.19 173 LEU A C 1
ATOM 1316 O O . LEU A 1 173 ? -24.073 14.242 10.579 1.00 80.19 173 LEU A O 1
ATOM 1320 N N . LYS A 1 174 ? -26.230 13.790 10.142 1.00 82.44 174 LYS A N 1
ATOM 1321 C CA . LYS A 1 174 ? -26.765 14.462 11.340 1.00 82.44 174 LYS A CA 1
ATOM 1322 C C . LYS A 1 174 ? -26.271 13.804 12.629 1.00 82.44 174 LYS A C 1
ATOM 1324 O O . LYS A 1 174 ? -25.972 14.498 13.596 1.00 82.44 174 LYS A O 1
ATOM 1329 N N . GLU A 1 175 ? -26.193 12.478 12.653 1.00 81.38 175 GLU A N 1
ATOM 1330 C CA . GLU A 1 175 ? -25.662 11.726 13.790 1.00 81.38 175 GLU A CA 1
ATOM 1331 C C . GLU A 1 175 ? -24.150 11.913 13.929 1.00 81.38 175 GLU A C 1
ATOM 1333 O O . GLU A 1 175 ? -23.674 12.146 15.034 1.00 81.38 175 GLU A O 1
ATOM 1338 N N . GLY A 1 176 ? -23.413 11.950 12.814 1.00 82.31 176 GLY A N 1
ATOM 1339 C CA . GLY A 1 176 ? -21.988 12.287 12.805 1.00 82.31 176 GLY A CA 1
ATOM 1340 C C . GLY A 1 176 ? -21.710 13.660 13.422 1.00 82.31 176 GLY A C 1
ATOM 1341 O O . GLY A 1 176 ? -20.902 13.768 14.341 1.00 82.31 176 GLY A O 1
ATOM 1342 N N . VAL A 1 177 ? -22.443 14.696 13.002 1.00 85.25 177 VAL A N 1
ATOM 1343 C CA . VAL A 1 177 ? -22.317 16.054 13.565 1.00 85.25 177 VAL A CA 1
ATOM 1344 C C . VAL A 1 177 ? -22.660 16.081 15.059 1.00 85.25 177 VAL A C 1
ATOM 1346 O O . VAL A 1 177 ? -21.975 16.744 15.836 1.00 85.25 177 VAL A O 1
ATOM 1349 N N . ARG A 1 178 ? -23.686 15.334 15.495 1.00 83.88 178 ARG A N 1
ATOM 1350 C CA . ARG A 1 178 ? -24.037 15.219 16.923 1.00 83.88 178 ARG A CA 1
ATOM 1351 C C . ARG A 1 178 ? -22.943 14.528 17.732 1.00 83.88 178 ARG A C 1
ATOM 1353 O O . ARG A 1 178 ? -22.621 15.015 18.811 1.00 83.88 178 ARG A O 1
ATOM 1360 N N . ASN A 1 179 ? -22.364 13.449 17.212 1.00 83.81 179 ASN A N 1
ATOM 1361 C CA . ASN A 1 179 ? -21.300 12.699 17.878 1.00 83.81 179 ASN A CA 1
ATOM 1362 C C . ASN A 1 179 ? -20.030 13.543 18.014 1.00 83.81 179 ASN A C 1
ATOM 1364 O O . ASN A 1 179 ? -19.445 13.595 19.092 1.00 83.81 179 ASN A O 1
ATOM 1368 N N . VAL A 1 180 ? -19.655 14.274 16.959 1.00 85.88 180 VAL A N 1
ATOM 1369 C CA . VAL A 1 180 ? -18.533 15.225 17.001 1.00 85.88 180 VAL A CA 1
ATOM 1370 C C . VAL A 1 180 ? -18.809 16.342 18.010 1.00 85.88 180 VAL A C 1
ATOM 1372 O O . VAL A 1 180 ? -17.959 16.641 18.845 1.00 85.88 180 VAL A O 1
ATOM 1375 N N . GLY A 1 181 ? -20.013 16.921 17.998 1.00 85.56 181 GLY A N 1
ATOM 1376 C CA . GLY A 1 181 ? -20.400 17.957 18.957 1.00 85.56 181 GLY A CA 1
ATOM 1377 C C . GLY A 1 181 ? -20.407 17.474 20.413 1.00 85.56 181 GLY A C 1
ATOM 1378 O O . GLY A 1 181 ? -20.033 18.223 21.315 1.00 85.56 181 GLY A O 1
ATOM 1379 N N . ASP A 1 182 ? -20.806 16.225 20.656 1.00 85.94 182 ASP A N 1
ATOM 1380 C CA . ASP A 1 182 ? -20.742 15.598 21.978 1.00 85.94 182 ASP A CA 1
ATOM 1381 C C . ASP A 1 182 ? -19.298 15.356 22.418 1.00 85.94 182 ASP A C 1
ATOM 1383 O O . ASP A 1 182 ? -18.964 15.621 23.569 1.00 85.94 182 ASP A O 1
ATOM 1387 N N . LEU A 1 183 ? -18.427 14.932 21.505 1.00 84.94 183 LEU A N 1
ATOM 1388 C CA . LEU A 1 183 ? -17.016 14.708 21.798 1.00 84.94 183 LEU A CA 1
ATOM 1389 C C . LEU A 1 183 ? -16.297 16.017 22.151 1.00 84.94 183 LEU A C 1
ATOM 1391 O O . LEU A 1 183 ? -15.616 16.083 23.170 1.00 84.94 183 LEU A O 1
ATOM 1395 N N . ILE A 1 184 ? -16.532 17.091 21.390 1.00 87.31 184 ILE A N 1
ATOM 1396 C CA . ILE A 1 184 ? -16.000 18.430 21.703 1.00 87.31 184 ILE A CA 1
ATOM 1397 C C . ILE A 1 184 ? -16.466 18.892 23.091 1.00 87.31 184 ILE A C 1
ATOM 1399 O O . ILE A 1 184 ? -15.691 19.460 23.858 1.00 87.31 184 ILE A O 1
ATOM 1403 N N . ARG A 1 185 ? -17.730 18.649 23.450 1.00 85.44 185 ARG A N 1
ATOM 1404 C CA . ARG A 1 185 ? -18.254 19.005 24.778 1.00 85.44 185 ARG A CA 1
ATOM 1405 C C . ARG A 1 185 ? -17.655 18.142 25.888 1.00 85.44 185 ARG A C 1
ATOM 1407 O O . ARG A 1 185 ? -17.346 18.683 26.943 1.00 85.44 185 ARG A O 1
ATOM 1414 N N . ALA A 1 186 ? -17.439 16.849 25.650 1.00 82.38 186 ALA A N 1
ATOM 1415 C CA . ALA A 1 186 ? -16.761 15.965 26.598 1.00 82.38 186 ALA A CA 1
ATOM 1416 C C . ALA A 1 186 ? -15.338 16.457 26.909 1.00 82.38 186 ALA A C 1
ATOM 1418 O O . ALA A 1 186 ? -14.965 16.543 28.074 1.00 82.38 186 ALA A O 1
ATOM 1419 N N . VAL A 1 187 ? -14.584 16.859 25.877 1.00 84.75 187 VAL A N 1
ATOM 1420 C CA . VAL A 1 187 ? -13.235 17.439 26.024 1.00 84.75 187 VAL A CA 1
ATOM 1421 C C . VAL A 1 187 ? -13.266 18.739 26.835 1.00 84.75 187 VAL A C 1
ATOM 1423 O O . VAL A 1 187 ? -12.377 18.982 27.640 1.00 84.75 187 VAL A O 1
ATOM 1426 N N . ASN A 1 188 ? -14.327 19.538 26.699 1.00 83.44 188 ASN A N 1
ATOM 1427 C CA . ASN A 1 188 ? -14.543 20.754 27.492 1.00 83.44 188 ASN A CA 1
ATOM 1428 C C . ASN A 1 188 ? -15.173 20.495 28.880 1.00 83.44 188 ASN A C 1
ATOM 1430 O O . ASN A 1 188 ? -15.718 21.413 29.493 1.00 83.44 188 ASN A O 1
ATOM 1434 N N . GLY A 1 189 ? -15.152 19.252 29.373 1.00 80.00 189 GLY A N 1
ATOM 1435 C CA . GLY A 1 189 ? -15.601 18.908 30.725 1.00 80.00 189 GLY A CA 1
ATOM 1436 C C . GLY A 1 189 ? -17.120 18.881 30.920 1.00 80.00 189 GLY A C 1
ATOM 1437 O O . GLY A 1 189 ? -17.596 19.023 32.046 1.00 80.00 189 GLY A O 1
ATOM 1438 N N . TYR A 1 190 ? -17.909 18.720 29.854 1.00 85.38 190 TYR A N 1
ATOM 1439 C CA . TYR A 1 190 ? -19.354 18.524 29.994 1.00 85.38 190 TYR A CA 1
ATOM 1440 C C . TYR A 1 190 ? -19.676 17.108 30.482 1.00 85.38 190 TYR A C 1
ATOM 1442 O O . TYR A 1 190 ? -19.150 16.120 29.968 1.00 85.38 190 TYR A O 1
ATOM 1450 N N . ALA A 1 191 ? -20.631 17.003 31.405 1.00 83.88 191 ALA A N 1
ATOM 1451 C CA . ALA A 1 191 ? -21.223 15.740 31.823 1.00 83.88 191 ALA A CA 1
ATOM 1452 C C . ALA A 1 191 ? -22.448 15.398 30.959 1.00 83.88 191 ALA A C 1
ATOM 1454 O O . ALA A 1 191 ? -23.244 16.267 30.594 1.00 83.88 191 ALA A O 1
ATOM 1455 N N . PHE A 1 192 ? -22.635 14.113 30.657 1.00 87.62 192 PHE A N 1
ATOM 1456 C CA . PHE A 1 192 ? -23.792 13.619 29.911 1.00 87.62 192 PHE A CA 1
ATOM 1457 C C . PHE A 1 192 ? -24.632 12.714 30.804 1.00 87.62 192 PHE A C 1
ATOM 1459 O O . PHE A 1 192 ? -24.188 11.639 31.195 1.00 87.62 192 PHE A O 1
ATOM 1466 N N . LEU A 1 193 ? -25.858 13.139 31.103 1.00 87.25 193 LEU A N 1
ATOM 1467 C CA . LEU A 1 193 ? -26.812 12.373 31.899 1.00 87.25 193 LEU A CA 1
ATOM 1468 C C . LEU A 1 193 ? -27.895 11.813 30.984 1.00 87.25 193 LEU A C 1
ATOM 1470 O O . LEU A 1 193 ? -28.463 12.537 30.169 1.00 87.25 193 LEU A O 1
ATOM 1474 N N . VAL A 1 194 ? -28.201 10.527 31.118 1.00 87.44 194 VAL A N 1
ATOM 1475 C CA . VAL A 1 194 ? -29.294 9.894 30.377 1.00 87.44 194 VAL A CA 1
ATOM 1476 C C . VAL A 1 194 ? -30.489 9.772 31.309 1.00 87.44 194 VAL A C 1
ATOM 1478 O O . VAL A 1 194 ? -30.420 9.122 32.348 1.00 87.44 194 VAL A O 1
ATOM 1481 N N . CYS A 1 195 ? -31.592 10.425 30.953 1.00 84.44 195 CYS A N 1
ATOM 1482 C CA . CYS A 1 195 ? -32.848 10.260 31.667 1.00 84.44 195 CYS A CA 1
ATOM 1483 C C . CYS A 1 195 ? -33.486 8.907 31.319 1.00 84.44 195 CYS A C 1
ATOM 1485 O O . CYS A 1 195 ? -33.381 8.443 30.185 1.00 84.44 195 CYS A O 1
ATOM 1487 N N . ALA A 1 196 ? -34.259 8.332 32.241 1.00 83.69 196 ALA A N 1
ATOM 1488 C CA . ALA A 1 196 ? -35.058 7.130 31.997 1.00 83.69 196 ALA A CA 1
ATOM 1489 C C . ALA A 1 196 ? -36.062 7.265 30.827 1.00 83.69 196 ALA A C 1
ATOM 1491 O O . ALA A 1 196 ? -36.473 6.263 30.258 1.00 83.69 196 ALA A O 1
ATOM 1492 N N . CYS A 1 197 ? -36.439 8.488 30.426 1.00 84.06 197 CYS A N 1
ATOM 1493 C CA . CYS A 1 197 ? -37.257 8.730 29.225 1.00 84.06 197 CYS A CA 1
ATOM 1494 C C . CYS A 1 197 ? -36.461 8.710 27.898 1.00 84.06 197 CYS A C 1
ATOM 1496 O O . CYS A 1 197 ? -37.008 9.033 26.836 1.00 84.06 197 CYS A O 1
ATOM 1498 N N . GLY A 1 198 ? -35.160 8.410 27.963 1.00 81.94 198 GLY A N 1
ATOM 1499 C CA . GLY A 1 198 ? -34.239 8.336 26.828 1.00 81.94 198 GLY A CA 1
ATOM 1500 C C . GLY A 1 198 ? -33.598 9.666 26.415 1.00 81.94 198 GLY A C 1
ATOM 1501 O O . GLY A 1 198 ? -32.830 9.695 25.458 1.00 81.94 198 GLY A O 1
ATOM 1502 N N . LEU A 1 199 ? -33.886 10.781 27.100 1.00 86.38 199 LEU A N 1
ATOM 1503 C CA . LEU A 1 199 ? -33.277 12.078 26.781 1.00 86.38 199 LEU A CA 1
ATOM 1504 C C . LEU A 1 199 ? -31.855 12.185 27.359 1.00 86.38 199 LEU A C 1
ATOM 1506 O O . LEU A 1 199 ? -31.670 12.078 28.572 1.00 86.38 199 LEU A O 1
ATOM 1510 N N . LYS A 1 200 ? -30.871 12.470 26.497 1.00 86.31 200 LYS A N 1
ATOM 1511 C CA . LYS A 1 200 ? -29.489 12.792 26.886 1.00 86.31 200 LYS A CA 1
ATOM 1512 C C . LYS A 1 200 ? -29.371 14.285 27.211 1.00 86.31 200 LYS A C 1
ATOM 1514 O O . LYS A 1 200 ? -29.431 15.129 26.319 1.00 86.31 200 LYS A O 1
ATOM 1519 N N . ILE A 1 201 ? -29.208 14.604 28.487 1.00 87.06 201 ILE A N 1
ATOM 1520 C CA . ILE A 1 201 ? -29.050 15.960 29.014 1.00 87.06 201 ILE A CA 1
ATOM 1521 C C . ILE A 1 201 ? -27.553 16.266 29.125 1.00 87.06 201 ILE A C 1
ATOM 1523 O O . ILE A 1 201 ? -26.774 15.437 29.593 1.00 87.06 201 ILE A O 1
ATOM 1527 N N . LYS A 1 202 ? -27.145 17.450 28.663 1.00 88.12 202 LYS A N 1
ATOM 1528 C CA . LYS A 1 202 ? -25.743 17.888 28.624 1.00 88.12 202 LYS A CA 1
ATOM 1529 C C . LYS A 1 202 ? -25.540 18.953 29.697 1.00 88.12 202 LYS A C 1
ATOM 1531 O O . LYS A 1 202 ? -26.166 20.007 29.610 1.00 88.12 202 LYS A O 1
ATOM 1536 N N . LEU A 1 203 ? -24.702 18.678 30.689 1.00 88.12 203 LEU A N 1
ATOM 1537 C CA . LEU A 1 203 ? -24.410 19.590 31.793 1.00 88.12 203 LEU A CA 1
ATOM 1538 C C . LEU A 1 203 ? -23.016 20.199 31.613 1.00 88.12 203 LEU A C 1
ATOM 1540 O O . LEU A 1 203 ? -22.068 19.446 31.401 1.00 88.12 203 LEU A O 1
ATOM 1544 N N . PRO A 1 204 ? -22.868 21.531 31.694 1.00 84.69 204 PRO A N 1
ATOM 1545 C CA . PRO A 1 204 ? -21.556 22.166 31.703 1.00 84.69 204 PRO A CA 1
ATOM 1546 C C . PRO A 1 204 ? -20.808 21.846 33.004 1.00 84.69 204 PRO A C 1
ATOM 1548 O O . PRO A 1 204 ? -21.426 21.571 34.034 1.00 84.69 204 PRO A O 1
ATOM 1551 N N . SER A 1 205 ? -19.482 21.959 32.973 1.00 78.56 205 SER A N 1
ATOM 1552 C CA . SER A 1 205 ? -18.602 21.747 34.132 1.00 78.56 205 SER A CA 1
ATOM 1553 C C . SER A 1 205 ? -18.935 22.641 35.337 1.00 78.56 205 SER A C 1
ATOM 1555 O O . SER A 1 205 ? -18.762 22.227 36.477 1.00 78.56 205 SER A O 1
ATOM 1557 N N . ASN A 1 206 ? -19.488 23.836 35.102 1.00 81.50 206 ASN A N 1
ATOM 1558 C CA . ASN A 1 206 ? -19.840 24.812 36.142 1.00 81.50 206 ASN A CA 1
ATOM 1559 C C . ASN A 1 206 ? -21.262 24.644 36.725 1.00 81.50 206 ASN A C 1
ATOM 1561 O O . ASN A 1 206 ? -21.786 25.568 37.352 1.00 81.50 206 ASN A O 1
ATOM 1565 N N . TYR A 1 207 ? -21.934 23.510 36.503 1.00 82.75 207 TYR A N 1
ATOM 1566 C CA . TYR A 1 207 ? -23.297 23.296 37.001 1.00 82.75 207 TYR A CA 1
ATOM 1567 C C . TYR A 1 207 ? -23.313 22.995 38.512 1.00 82.75 207 TYR A C 1
ATOM 1569 O O . TYR A 1 207 ? -22.832 21.957 38.952 1.00 82.75 207 TYR A O 1
ATOM 1577 N N . LYS A 1 208 ? -23.897 23.900 39.313 1.00 77.94 208 LYS A N 1
ATOM 1578 C CA . LYS A 1 208 ? -23.828 23.867 40.792 1.00 77.94 208 LYS A CA 1
ATOM 1579 C C . LYS A 1 208 ? -25.001 23.171 41.494 1.00 77.94 208 LYS A C 1
ATOM 1581 O O . LYS A 1 208 ? -24.953 22.980 42.704 1.00 77.94 208 LYS A O 1
ATOM 1586 N N . LYS A 1 209 ? -26.083 22.834 40.782 1.00 82.19 209 LYS A N 1
ATOM 1587 C CA . LYS A 1 209 ? -27.274 22.238 41.412 1.00 82.19 209 LYS A CA 1
ATOM 1588 C C . LYS A 1 209 ? -27.105 20.716 41.544 1.00 82.19 209 LYS A C 1
ATOM 1590 O O . LYS A 1 209 ? -26.665 20.082 40.586 1.00 82.19 209 LYS A O 1
ATOM 1595 N N . PRO A 1 210 ? -27.519 20.107 42.670 1.00 81.69 210 PRO A N 1
ATOM 1596 C CA . PRO A 1 210 ? -27.411 18.661 42.886 1.00 81.69 210 PRO A CA 1
ATOM 1597 C C . PRO A 1 210 ? -28.400 17.853 42.037 1.00 81.69 210 PRO A C 1
ATOM 1599 O O . PRO A 1 210 ? -28.285 16.633 41.947 1.00 81.69 210 PRO A O 1
ATOM 1602 N N . GLN A 1 211 ? -29.385 18.515 41.423 1.00 86.00 211 GLN A N 1
ATOM 1603 C CA . GLN A 1 211 ? -30.410 17.884 40.601 1.00 86.00 211 GLN A CA 1
ATOM 1604 C C . GLN A 1 211 ? -30.691 18.706 39.335 1.00 86.00 211 GLN A C 1
ATOM 1606 O O . GLN A 1 211 ? -30.567 19.937 39.316 1.00 86.00 211 GLN A O 1
ATOM 1611 N N . VAL A 1 212 ? -31.077 18.015 38.264 1.00 88.12 212 VAL A N 1
ATOM 1612 C CA . VAL A 1 212 ? -31.571 18.605 37.014 1.00 88.12 212 VAL A CA 1
ATOM 1613 C C . VAL A 1 212 ? -32.910 17.969 36.652 1.00 88.12 212 VAL A C 1
ATOM 1615 O O . VAL A 1 212 ? -33.053 16.748 36.700 1.00 88.12 212 VAL A O 1
ATOM 1618 N N . SER A 1 213 ? -33.901 18.790 36.302 1.00 88.19 213 SER A N 1
ATOM 1619 C CA . SER A 1 213 ? -35.200 18.293 35.844 1.00 88.19 213 SER A CA 1
ATOM 1620 C C . SER A 1 213 ? -35.162 18.013 34.344 1.00 88.19 213 SER A C 1
ATOM 1622 O O . SER A 1 213 ? -34.631 18.801 33.557 1.00 88.19 213 SER A O 1
ATOM 1624 N N . CYS A 1 214 ? -35.693 16.862 33.936 1.00 87.31 214 CYS A N 1
ATOM 1625 C CA . CYS A 1 214 ? -35.767 16.489 32.531 1.00 87.31 214 CYS A CA 1
ATOM 1626 C C . CYS A 1 214 ? -36.897 17.253 31.814 1.00 87.31 214 CYS A C 1
ATOM 1628 O O . CYS A 1 214 ? -38.056 17.025 32.148 1.00 87.31 214 CYS A O 1
ATOM 1630 N N . PRO A 1 215 ? -36.628 18.022 30.741 1.00 87.88 215 PRO A N 1
ATOM 1631 C CA . PRO A 1 215 ? -37.663 18.789 30.035 1.00 87.88 215 PRO A CA 1
ATOM 1632 C C . PRO A 1 215 ? -38.692 17.921 29.292 1.00 87.88 215 PRO A C 1
ATOM 1634 O O . PRO A 1 215 ? -39.711 18.427 28.842 1.00 87.88 215 PRO A O 1
ATOM 1637 N N . LYS A 1 216 ? -38.431 16.615 29.128 1.00 88.50 216 LYS A N 1
ATOM 1638 C CA . LYS A 1 216 ? -39.343 15.686 28.443 1.00 88.50 216 LYS A CA 1
ATOM 1639 C C . LYS A 1 216 ? -40.316 14.981 29.393 1.00 88.50 216 LYS A C 1
ATOM 1641 O O . LYS A 1 216 ? -41.394 14.593 28.966 1.00 88.50 216 LYS A O 1
ATOM 1646 N N . CYS A 1 217 ? -39.930 14.746 30.647 1.00 88.69 217 CYS A N 1
ATOM 1647 C CA . CYS A 1 217 ? -40.727 13.930 31.578 1.00 88.69 217 CYS A CA 1
ATOM 1648 C C . CYS A 1 217 ? -40.784 14.472 33.012 1.00 88.69 217 CYS A C 1
ATOM 1650 O O . CYS A 1 217 ? -41.276 13.774 33.893 1.00 88.69 217 CYS A O 1
ATOM 1652 N N . ASN A 1 218 ? -40.240 15.667 33.262 1.00 86.44 218 ASN A N 1
ATOM 1653 C CA . ASN A 1 218 ? -40.186 16.360 34.555 1.00 86.44 218 ASN A CA 1
ATOM 1654 C C . ASN A 1 218 ? -39.591 15.565 35.730 1.00 86.44 218 ASN A C 1
ATOM 1656 O O . ASN A 1 218 ? -39.723 15.964 36.883 1.00 86.44 218 ASN A O 1
ATOM 1660 N N . ARG A 1 219 ? -38.887 14.457 35.467 1.00 85.88 219 ARG A N 1
ATOM 1661 C CA . ARG A 1 219 ? -38.175 13.706 36.508 1.00 85.88 219 ARG A CA 1
ATOM 1662 C C . ARG A 1 219 ? -36.910 14.444 36.929 1.00 85.88 219 ARG A C 1
ATOM 1664 O O . ARG A 1 219 ? -36.129 14.864 36.071 1.00 85.88 219 ARG A O 1
ATOM 1671 N N . ASN A 1 220 ? -36.684 14.512 38.236 1.00 87.00 220 ASN A N 1
ATOM 1672 C CA . ASN A 1 220 ? -35.456 15.042 38.816 1.00 87.00 220 ASN A CA 1
ATOM 1673 C C . ASN A 1 220 ? -34.359 13.976 38.781 1.00 87.00 220 ASN A C 1
ATOM 1675 O O . ASN A 1 220 ? -34.531 12.867 39.283 1.00 87.00 220 ASN A O 1
ATOM 1679 N N . ILE A 1 221 ? -33.234 14.316 38.161 1.00 85.12 221 ILE A N 1
ATOM 1680 C CA . ILE A 1 221 ? -32.063 13.453 38.012 1.00 85.12 221 ILE A CA 1
ATOM 1681 C C . ILE A 1 221 ? -30.961 14.018 38.899 1.00 85.12 221 ILE A C 1
ATOM 1683 O O . ILE A 1 221 ? -30.629 15.199 38.787 1.00 85.12 221 ILE A O 1
ATOM 1687 N N . ALA A 1 222 ? -30.391 13.183 39.765 1.00 82.38 222 ALA A N 1
ATOM 1688 C CA . ALA A 1 222 ? -29.252 13.564 40.590 1.00 82.38 222 ALA A CA 1
ATOM 1689 C C . ALA A 1 222 ? -28.002 13.766 39.719 1.00 82.38 222 ALA A C 1
ATOM 1691 O O . ALA A 1 222 ? -27.659 12.920 38.892 1.00 82.38 222 ALA A O 1
ATOM 1692 N N . VAL A 1 223 ? -27.323 14.894 39.910 1.00 79.62 223 VAL A N 1
ATOM 1693 C CA . VAL A 1 223 ? -26.042 15.194 39.272 1.00 79.62 223 VAL A CA 1
ATOM 1694 C C . VAL A 1 223 ? -24.945 14.659 40.189 1.00 79.62 223 VAL A C 1
ATOM 1696 O O . VAL A 1 223 ? -24.884 15.077 41.347 1.00 79.62 223 VAL A O 1
ATOM 1699 N N . PRO A 1 224 ? -24.067 13.752 39.731 1.00 66.69 224 PRO A N 1
ATOM 1700 C CA . PRO A 1 224 ? -22.958 13.283 40.548 1.00 66.69 224 PRO A CA 1
ATOM 1701 C C . PRO A 1 224 ? -21.902 14.394 40.653 1.00 66.69 224 PRO A C 1
ATOM 1703 O O . PRO A 1 224 ? -20.949 14.453 39.879 1.00 66.69 224 PRO A O 1
ATOM 1706 N N . LEU A 1 225 ? -22.081 15.300 41.619 1.00 58.62 225 LEU A N 1
ATOM 1707 C CA . LEU A 1 225 ? -21.211 16.464 41.847 1.00 58.62 225 LEU A CA 1
ATOM 1708 C C . LEU A 1 225 ? -19.750 16.076 42.154 1.00 58.62 225 LEU A C 1
ATOM 1710 O O . LEU A 1 225 ? -18.845 16.874 41.948 1.00 58.62 225 LEU A O 1
ATOM 1714 N N . VAL A 1 226 ? -19.506 14.832 42.576 1.00 53.25 226 VAL A N 1
ATOM 1715 C CA . VAL A 1 226 ? -18.167 14.306 42.901 1.00 53.25 226 VAL A CA 1
ATOM 1716 C C . VAL A 1 226 ? -17.400 13.824 41.655 1.00 53.25 226 VAL A C 1
ATOM 1718 O O . VAL A 1 226 ? -16.183 13.681 41.690 1.00 53.25 226 VAL A O 1
ATOM 1721 N N . GLN A 1 227 ? -18.071 13.594 40.520 1.00 51.50 227 GLN A N 1
ATOM 1722 C CA . GLN A 1 227 ? -17.458 12.917 39.367 1.00 51.50 227 GLN A CA 1
ATOM 1723 C C . GLN A 1 227 ? -17.038 13.854 38.231 1.00 51.50 227 GLN A C 1
ATOM 1725 O O . GLN A 1 227 ? -16.212 13.465 37.416 1.00 51.50 227 GLN A O 1
ATOM 1730 N N . VAL A 1 228 ? -17.511 15.101 38.175 1.00 50.62 228 VAL A N 1
ATOM 1731 C CA . VAL A 1 228 ? -17.165 15.993 37.048 1.00 50.62 228 VAL A CA 1
ATOM 1732 C C . VAL A 1 228 ? -15.684 16.411 37.081 1.00 50.62 228 VAL A C 1
ATOM 1734 O O . VAL A 1 228 ? -15.063 16.519 36.030 1.00 50.62 228 VAL A O 1
ATOM 1737 N N . ALA A 1 229 ? -15.082 16.541 38.271 1.00 44.91 229 ALA A N 1
ATOM 1738 C CA . ALA A 1 229 ? -13.645 16.802 38.429 1.00 44.91 229 ALA A CA 1
ATOM 1739 C C . ALA A 1 229 ? -12.780 15.522 38.362 1.00 44.91 229 ALA A C 1
ATOM 1741 O O . ALA A 1 229 ? -11.692 15.538 37.791 1.00 44.91 229 ALA A O 1
ATOM 1742 N N . ALA A 1 230 ? -13.267 14.395 38.896 1.00 44.00 230 ALA A N 1
ATOM 1743 C CA . ALA A 1 230 ? -12.522 13.129 38.931 1.00 44.00 230 ALA A CA 1
ATOM 1744 C C . ALA A 1 230 ? -12.462 12.403 37.571 1.00 44.00 230 ALA A C 1
ATOM 1746 O O . ALA A 1 230 ? -11.557 11.610 37.324 1.00 44.00 230 ALA A O 1
ATOM 1747 N N . VAL A 1 231 ? -13.410 12.660 36.664 1.00 45.25 231 VAL A N 1
ATOM 1748 C CA . VAL A 1 231 ? -13.420 12.037 35.329 1.00 45.25 231 VAL A CA 1
ATOM 1749 C C . VAL A 1 231 ? -12.358 12.657 34.408 1.00 45.25 231 VAL A C 1
ATOM 1751 O O . VAL A 1 231 ? -11.829 11.956 33.549 1.00 45.25 231 VAL A O 1
ATOM 1754 N N . VAL A 1 232 ? -11.966 13.919 34.633 1.00 43.94 232 VAL A N 1
ATOM 1755 C CA . VAL A 1 232 ? -10.866 14.577 33.898 1.00 43.94 232 VAL A CA 1
ATOM 1756 C C . VAL A 1 232 ? -9.516 13.959 34.281 1.00 43.94 232 VAL A C 1
ATOM 1758 O O . VAL A 1 232 ? -8.737 13.589 33.406 1.00 43.94 232 VAL A O 1
ATOM 1761 N N . THR A 1 233 ? -9.286 13.715 35.575 1.00 46.97 233 THR A N 1
ATOM 1762 C CA . THR A 1 233 ? -8.051 13.080 36.067 1.00 46.97 233 THR A CA 1
ATOM 1763 C C . THR A 1 233 ? -7.989 11.578 35.760 1.00 46.97 233 THR A C 1
ATOM 1765 O O . THR A 1 233 ? -6.914 11.050 35.474 1.00 46.97 233 THR A O 1
ATOM 1768 N N . ALA A 1 234 ? -9.130 10.877 35.731 1.00 41.47 234 ALA A N 1
ATOM 1769 C CA . ALA A 1 234 ? -9.197 9.477 35.302 1.00 41.47 234 ALA A CA 1
ATOM 1770 C C . ALA A 1 234 ? -8.970 9.300 33.786 1.00 41.47 234 ALA A C 1
ATOM 1772 O O . ALA A 1 234 ? -8.371 8.304 33.375 1.00 41.47 234 ALA A O 1
ATOM 1773 N N . ALA A 1 235 ? -9.399 10.259 32.956 1.00 38.88 235 ALA A N 1
ATOM 1774 C CA . ALA A 1 235 ? -9.153 10.246 31.512 1.00 38.88 235 ALA A CA 1
ATOM 1775 C C . ALA A 1 235 ? -7.672 10.503 31.170 1.00 38.88 235 ALA A C 1
ATOM 1777 O O . ALA A 1 235 ? -7.111 9.789 30.336 1.00 38.88 235 ALA A O 1
ATOM 1778 N N . GLU A 1 236 ? -7.006 11.433 31.866 1.00 40.38 236 GLU A N 1
ATOM 1779 C CA . GLU A 1 236 ? -5.554 11.644 31.735 1.00 40.38 236 GLU A CA 1
ATOM 1780 C C . GLU A 1 236 ? -4.736 10.440 32.232 1.00 40.38 236 GLU A C 1
ATOM 1782 O O . GLU A 1 236 ? -3.767 10.035 31.584 1.00 40.38 236 GLU A O 1
ATOM 1787 N N . ALA A 1 237 ? -5.147 9.799 33.333 1.00 40.03 237 ALA A N 1
ATOM 1788 C CA . ALA A 1 237 ? -4.479 8.600 33.846 1.00 40.03 237 ALA A CA 1
ATOM 1789 C C . ALA A 1 237 ? -4.654 7.374 32.924 1.00 40.03 237 ALA A C 1
ATOM 1791 O O . ALA A 1 237 ? -3.732 6.565 32.790 1.00 40.03 237 ALA A O 1
ATOM 1792 N N . ALA A 1 238 ? -5.799 7.247 32.242 1.00 41.72 238 ALA A N 1
ATOM 1793 C CA . ALA A 1 238 ? -6.070 6.159 31.300 1.00 41.72 238 ALA A CA 1
ATOM 1794 C C . ALA A 1 238 ? -5.304 6.293 29.967 1.00 41.72 238 ALA A C 1
ATOM 1796 O O . ALA A 1 238 ? -5.058 5.282 29.307 1.00 41.72 238 ALA A O 1
ATOM 1797 N N . MET A 1 239 ? -4.874 7.502 29.580 1.00 42.03 239 MET A N 1
ATOM 1798 C CA . MET A 1 239 ? -4.055 7.715 28.374 1.00 42.03 239 MET A CA 1
ATOM 1799 C C . MET A 1 239 ? -2.569 7.381 28.576 1.00 42.03 239 MET A C 1
ATOM 1801 O O . MET A 1 239 ? -1.865 7.159 27.595 1.00 42.03 239 MET A O 1
ATOM 1805 N N . LYS A 1 240 ? -2.087 7.275 29.824 1.00 40.41 240 LYS A N 1
ATOM 1806 C CA . LYS A 1 240 ? -0.664 7.020 30.130 1.00 40.41 240 LYS A CA 1
ATOM 1807 C C . LYS A 1 240 ? -0.320 5.547 30.395 1.00 40.41 240 LYS A C 1
ATOM 1809 O O . LYS A 1 240 ? 0.843 5.222 30.615 1.00 40.41 240 LYS A O 1
ATOM 1814 N N . LYS A 1 241 ? -1.306 4.641 30.362 1.00 37.41 241 LYS A N 1
ATOM 1815 C CA . LYS A 1 241 ? -1.121 3.204 30.632 1.00 37.41 241 LYS A CA 1
ATOM 1816 C C . LYS A 1 241 ? -1.795 2.340 29.560 1.00 37.41 241 LYS A C 1
ATOM 1818 O O . LYS A 1 241 ? -2.676 1.539 29.843 1.00 37.41 241 LYS A O 1
ATOM 1823 N N . LYS A 1 242 ? -1.397 2.540 28.304 1.00 38.62 242 LYS A N 1
ATOM 1824 C CA . LYS A 1 242 ? -1.726 1.644 27.184 1.00 38.62 242 LYS A CA 1
ATOM 1825 C C . LYS A 1 242 ? -0.471 1.300 26.385 1.00 38.62 242 LYS A C 1
ATOM 1827 O O . LYS A 1 242 ? -0.438 1.412 25.173 1.00 38.62 242 LYS A O 1
ATOM 1832 N N . ASP A 1 243 ? 0.545 0.849 27.104 1.00 42.59 243 ASP A N 1
ATOM 1833 C CA . ASP A 1 243 ? 1.514 -0.092 26.568 1.00 42.59 243 ASP A CA 1
ATOM 1834 C C . ASP A 1 243 ? 1.612 -1.228 27.574 1.00 42.59 243 ASP A C 1
ATOM 1836 O O . ASP A 1 243 ? 1.842 -0.994 28.762 1.00 42.59 243 ASP A O 1
ATOM 1840 N N . LYS A 1 244 ? 1.461 -2.444 27.053 1.00 40.47 244 LYS A N 1
ATOM 1841 C CA . LYS A 1 244 ? 1.421 -3.746 27.728 1.00 40.47 244 LYS A CA 1
ATOM 1842 C C . LYS A 1 244 ? 0.012 -4.221 28.090 1.00 40.47 244 LYS A C 1
ATOM 1844 O O . LYS A 1 244 ? -0.711 -3.626 28.880 1.00 40.47 244 LYS A O 1
ATOM 1849 N N . ASP A 1 245 ? -0.291 -5.341 27.447 1.00 33.38 245 ASP A N 1
ATOM 1850 C CA . ASP A 1 245 ? -1.365 -6.294 27.692 1.00 33.38 245 ASP A CA 1
ATOM 1851 C C . ASP A 1 245 ? -2.627 -6.056 26.858 1.00 33.38 245 ASP A C 1
ATOM 1853 O O . ASP A 1 245 ? -3.593 -5.383 27.217 1.00 33.38 245 ASP A O 1
ATOM 1857 N N . GLY A 1 246 ? -2.574 -6.655 25.665 1.00 36.34 246 GLY A N 1
ATOM 1858 C CA . GLY A 1 246 ? -3.755 -6.967 24.887 1.00 36.34 246 GLY A CA 1
ATOM 1859 C C . GLY A 1 246 ? -4.684 -7.940 25.616 1.00 36.34 246 GLY A C 1
ATOM 1860 O O . GLY A 1 246 ? -4.332 -8.557 26.616 1.00 36.34 246 GLY A O 1
ATOM 1861 N N . VAL A 1 247 ? -5.855 -8.117 25.004 1.00 32.22 247 VAL A N 1
ATOM 1862 C CA . VAL A 1 247 ? -6.929 -9.043 25.393 1.00 32.22 247 VAL A CA 1
ATOM 1863 C C . VAL A 1 247 ? -7.830 -8.520 26.520 1.00 32.22 247 VAL A C 1
ATOM 1865 O O . VAL A 1 247 ? -7.768 -8.959 27.659 1.00 32.22 247 VAL A O 1
ATOM 1868 N N . PHE A 1 248 ? -8.795 -7.667 26.160 1.00 29.22 248 PHE A N 1
ATOM 1869 C CA . PHE A 1 248 ? -10.085 -7.636 26.862 1.00 29.22 248 PHE A CA 1
ATOM 1870 C C . PHE A 1 248 ? -11.025 -8.650 26.202 1.00 29.22 248 PHE A C 1
ATOM 1872 O O . PHE A 1 248 ? -11.961 -8.311 25.481 1.00 29.22 248 PHE A O 1
ATOM 1879 N N . GLY A 1 249 ? -10.735 -9.927 26.441 1.00 32.41 249 GLY A N 1
ATOM 1880 C CA . GLY A 1 249 ? -11.799 -10.910 26.553 1.00 32.41 249 GLY A CA 1
ATOM 1881 C C . GLY A 1 249 ? -12.456 -10.679 27.908 1.00 32.41 249 GLY A C 1
ATOM 1882 O O . GLY A 1 249 ? -11.765 -10.585 28.919 1.00 32.41 249 GLY A O 1
ATOM 1883 N N . VAL A 1 250 ? -13.778 -10.541 27.943 1.00 35.31 250 VAL A N 1
ATOM 1884 C CA . VAL A 1 250 ? -14.527 -10.618 29.199 1.00 35.31 250 VAL A CA 1
ATOM 1885 C C . VAL A 1 250 ? -14.326 -12.038 29.726 1.00 35.31 250 VAL A C 1
ATOM 1887 O O . VAL A 1 250 ? -14.987 -12.968 29.268 1.00 35.31 250 VAL A O 1
ATOM 1890 N N . SER A 1 251 ? -13.367 -12.232 30.632 1.00 43.97 251 SER A N 1
ATOM 1891 C CA . SER A 1 251 ? -13.230 -13.488 31.356 1.00 43.97 251 SER A CA 1
ATOM 1892 C C . SER A 1 251 ? -14.415 -13.600 32.308 1.00 43.97 251 SER A C 1
ATOM 1894 O O . SER A 1 251 ? -14.515 -12.919 33.329 1.00 43.97 251 SER A O 1
ATOM 1896 N N . VAL A 1 252 ? -15.378 -14.434 31.930 1.00 51.66 252 VAL A N 1
ATOM 1897 C CA . VAL A 1 252 ? -16.424 -14.876 32.846 1.00 51.66 252 VAL A CA 1
ATOM 1898 C C . VAL A 1 252 ? -15.756 -15.852 33.805 1.00 51.66 252 VAL A C 1
ATOM 1900 O O . VAL A 1 252 ? -15.536 -17.013 33.468 1.00 51.66 252 VAL A O 1
ATOM 1903 N N . ASN A 1 253 ? -15.390 -15.379 34.993 1.00 68.06 253 ASN A N 1
ATOM 1904 C CA . ASN A 1 253 ? -14.947 -16.273 36.053 1.00 68.06 253 ASN A CA 1
ATOM 1905 C C . ASN A 1 253 ? -16.170 -17.038 36.578 1.00 68.06 253 ASN A C 1
ATOM 1907 O O . ASN A 1 253 ? -17.203 -16.441 36.882 1.00 68.06 253 ASN A O 1
ATOM 1911 N N . SER A 1 254 ? -16.067 -18.361 36.679 1.00 78.62 254 SER A N 1
ATOM 1912 C CA . SER A 1 254 ? -17.088 -19.198 37.313 1.00 78.62 254 SER A CA 1
ATOM 1913 C C . SER A 1 254 ? -16.583 -19.705 38.659 1.00 78.62 254 SER A C 1
ATOM 1915 O O . SER A 1 254 ? -15.509 -20.302 38.716 1.00 78.62 254 SER A O 1
ATOM 1917 N N . TYR A 1 255 ? -17.358 -19.504 39.721 1.00 80.00 255 TYR A N 1
ATOM 1918 C CA . TYR A 1 255 ? -17.110 -20.070 41.046 1.00 80.00 255 TYR A CA 1
ATOM 1919 C C . TYR A 1 255 ? -18.121 -21.187 41.314 1.00 80.00 255 TYR A C 1
ATOM 1921 O O . TYR A 1 255 ? -19.312 -21.003 41.073 1.00 80.00 255 TYR A O 1
ATOM 1929 N N . THR A 1 256 ? -17.650 -22.342 41.785 1.00 83.50 256 THR A N 1
ATOM 1930 C CA . THR A 1 256 ? -18.511 -23.478 42.156 1.00 83.50 256 THR A CA 1
ATOM 1931 C C . THR A 1 256 ? -18.555 -23.568 43.672 1.00 83.50 256 THR A C 1
ATOM 1933 O O . THR A 1 256 ? -17.490 -23.615 44.296 1.00 83.50 256 THR A O 1
ATOM 1936 N N . ARG A 1 257 ? -19.759 -23.566 44.253 1.00 82.81 257 ARG A N 1
ATOM 1937 C CA . ARG A 1 257 ? -19.931 -23.672 45.707 1.00 82.81 257 ARG A CA 1
ATOM 1938 C C . ARG A 1 257 ? -19.453 -25.036 46.197 1.00 82.81 257 ARG A C 1
ATOM 1940 O O . ARG A 1 257 ? -19.725 -26.053 45.564 1.00 82.81 257 ARG A O 1
ATOM 1947 N N . LYS A 1 258 ? -18.726 -25.065 47.316 1.00 79.06 258 LYS A N 1
ATOM 1948 C CA . LYS A 1 258 ? -18.226 -26.309 47.931 1.00 79.06 258 LYS A CA 1
ATOM 1949 C C . LYS A 1 258 ? -19.145 -26.808 49.049 1.00 79.06 258 LYS A C 1
ATOM 1951 O O . LYS A 1 258 ? -19.088 -27.983 49.397 1.00 79.06 258 LYS A O 1
ATOM 1956 N N . GLY A 1 259 ? -20.008 -25.953 49.594 1.00 76.69 259 GLY A N 1
ATOM 1957 C CA . GLY A 1 259 ? -20.946 -26.298 50.652 1.00 76.69 259 GLY A CA 1
ATOM 1958 C C . GLY A 1 259 ? -22.058 -25.271 50.881 1.00 76.69 259 GLY A C 1
ATOM 1959 O O . GLY A 1 259 ? -22.164 -24.233 50.228 1.00 76.69 259 GLY A O 1
ATOM 1960 N N . LYS A 1 260 ? -22.915 -25.580 51.863 1.00 76.12 260 LYS A N 1
ATOM 1961 C CA . LYS A 1 260 ? -24.087 -24.769 52.247 1.00 76.12 260 LYS A CA 1
ATOM 1962 C C . LYS A 1 260 ? -23.767 -23.657 53.263 1.00 76.12 260 LYS A C 1
ATOM 1964 O O . LYS A 1 260 ? -24.678 -22.982 53.726 1.00 76.12 260 LYS A O 1
ATOM 1969 N N . GLY A 1 261 ? -22.496 -23.474 53.623 1.00 83.75 261 GLY A N 1
ATOM 1970 C CA . GLY A 1 261 ? -22.035 -22.451 54.566 1.00 83.75 261 GLY A CA 1
ATOM 1971 C C . GLY A 1 261 ? -21.722 -21.104 53.909 1.00 83.75 261 GLY A C 1
ATOM 1972 O O . GLY A 1 261 ? -21.976 -20.899 52.721 1.00 83.75 261 GLY A O 1
ATOM 1973 N N . TRP A 1 262 ? -21.160 -20.189 54.701 1.00 85.56 262 TRP A N 1
ATOM 1974 C CA . TRP A 1 262 ? -20.538 -18.968 54.190 1.00 85.56 262 TRP A CA 1
ATOM 1975 C C . TRP A 1 262 ? -19.262 -19.316 53.431 1.00 85.56 262 TRP A C 1
ATOM 1977 O O . TRP A 1 262 ? -18.398 -20.017 53.956 1.00 85.56 262 TRP A O 1
ATOM 1987 N N . GLU A 1 263 ? -19.134 -18.802 52.215 1.00 87.44 263 GLU A N 1
ATOM 1988 C CA . GLU A 1 263 ? -17.967 -19.042 51.367 1.00 87.44 263 GLU A CA 1
ATOM 1989 C C . GLU A 1 263 ? -17.402 -17.723 50.861 1.00 87.44 263 GLU A C 1
ATOM 1991 O O . GLU A 1 263 ? -18.152 -16.806 50.538 1.00 87.44 263 GLU A O 1
ATOM 1996 N N . SER A 1 264 ? -16.077 -17.632 50.767 1.00 87.88 264 SER A N 1
ATOM 1997 C CA . SER A 1 264 ? -15.395 -16.460 50.222 1.00 87.88 264 SER A CA 1
ATOM 1998 C C . SER A 1 264 ? -14.652 -16.836 48.949 1.00 87.88 264 SER A C 1
ATOM 2000 O O . SER A 1 264 ? -13.972 -17.862 48.899 1.00 87.88 264 SER A O 1
ATOM 2002 N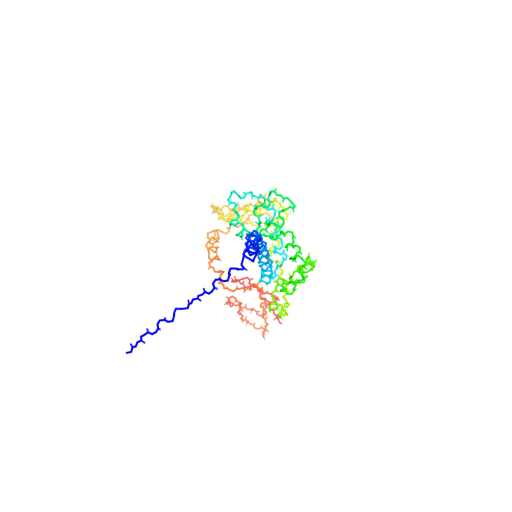 N . PHE A 1 265 ? -14.745 -15.992 47.925 1.00 85.31 265 PHE A N 1
ATOM 2003 C CA . PHE A 1 265 ? -13.995 -16.153 46.683 1.00 85.31 265 PHE A CA 1
ATOM 2004 C C . PHE A 1 265 ? -13.362 -14.832 46.244 1.00 85.31 265 PHE A C 1
ATOM 2006 O O . PHE A 1 265 ? -13.846 -13.746 46.573 1.00 85.31 265 PHE A O 1
ATOM 2013 N N . SER A 1 266 ? -12.258 -14.920 45.504 1.00 81.75 266 SER A N 1
ATOM 2014 C CA . SER A 1 266 ? -11.552 -13.761 44.962 1.00 81.75 266 SER A CA 1
ATOM 2015 C C . SER A 1 266 ? -11.989 -13.469 43.526 1.00 81.75 266 SER A C 1
ATOM 2017 O O . SER A 1 266 ? -12.082 -14.345 42.666 1.00 81.75 266 SER A O 1
ATOM 2019 N N . CYS A 1 267 ? -12.276 -12.200 43.255 1.00 80.19 267 CYS A N 1
ATOM 2020 C CA . CYS A 1 267 ? -12.511 -11.689 41.913 1.00 80.19 267 CYS A CA 1
ATOM 2021 C C . CYS A 1 267 ? -11.180 -11.526 41.153 1.00 80.19 267 CYS A C 1
ATOM 2023 O O . CYS A 1 267 ? -10.133 -11.332 41.769 1.00 80.19 267 CYS A O 1
ATOM 2025 N N . ALA A 1 268 ? -11.215 -11.504 39.814 1.00 73.62 268 ALA A N 1
ATOM 2026 C CA . ALA A 1 268 ? -10.041 -11.232 38.971 1.00 73.62 268 ALA A CA 1
ATOM 2027 C C . ALA A 1 268 ? -9.356 -9.885 39.284 1.00 73.62 268 ALA A C 1
ATOM 2029 O O . ALA A 1 268 ? -8.165 -9.725 39.046 1.00 73.62 268 ALA A O 1
ATOM 2030 N N . CYS A 1 269 ? -10.088 -8.919 39.850 1.00 74.00 269 CYS A N 1
ATOM 2031 C CA . CYS A 1 269 ? -9.529 -7.640 40.295 1.00 74.00 269 CYS A CA 1
ATOM 2032 C C . CYS A 1 269 ? -8.872 -7.683 41.690 1.00 74.00 269 CYS A C 1
ATOM 2034 O O . CYS A 1 269 ? -8.484 -6.636 42.213 1.00 74.00 269 CYS A O 1
ATOM 2036 N N . GLY A 1 270 ? -8.814 -8.858 42.327 1.00 78.06 270 GLY A N 1
ATOM 2037 C CA . GLY A 1 270 ? -8.263 -9.061 43.669 1.00 78.06 270 GLY A CA 1
ATOM 2038 C C . GLY A 1 270 ? -9.206 -8.705 44.824 1.00 78.06 270 GLY A C 1
ATOM 2039 O O . GLY A 1 270 ? -8.786 -8.753 45.975 1.00 78.06 270 GLY A O 1
ATOM 2040 N N . ALA A 1 271 ? -10.466 -8.335 44.562 1.00 83.62 271 ALA A N 1
ATOM 2041 C CA . ALA A 1 271 ? -11.456 -8.114 45.620 1.00 83.62 271 ALA A CA 1
ATOM 2042 C C . ALA A 1 271 ? -12.023 -9.447 46.137 1.00 83.62 271 ALA A C 1
ATOM 2044 O O . ALA A 1 271 ? -12.441 -10.287 45.339 1.00 83.62 271 ALA A O 1
ATOM 2045 N N . THR A 1 272 ? -12.071 -9.619 47.458 1.00 86.25 272 THR A N 1
ATOM 2046 C CA . THR A 1 272 ? -12.680 -10.789 48.106 1.00 86.25 272 THR A CA 1
ATOM 2047 C C . THR A 1 272 ? -14.166 -10.543 48.338 1.00 86.25 272 THR A C 1
ATOM 2049 O O . THR A 1 272 ? -14.558 -9.490 48.839 1.00 86.25 272 THR A O 1
ATOM 2052 N N . HIS A 1 273 ? -14.993 -11.519 47.983 1.00 87.44 273 HIS A N 1
ATOM 2053 C CA . HIS A 1 273 ? -16.441 -11.474 48.134 1.00 87.44 273 HIS A CA 1
ATOM 2054 C C . HIS A 1 273 ? -16.931 -12.666 48.947 1.00 87.44 273 HIS A C 1
ATOM 2056 O O . HIS A 1 273 ? -16.482 -13.785 48.710 1.00 87.44 273 HIS A O 1
ATOM 2062 N N . SER A 1 274 ? -17.861 -12.420 49.871 1.00 85.69 274 SER A N 1
ATOM 2063 C CA . SER A 1 274 ? -18.530 -13.454 50.658 1.00 85.69 274 SER A CA 1
ATOM 2064 C C . SER A 1 274 ? -19.914 -13.773 50.086 1.00 85.69 274 SER A C 1
ATOM 2066 O O . SER A 1 274 ? -20.694 -12.881 49.751 1.00 85.69 274 SER A O 1
ATOM 2068 N N . ILE A 1 275 ? -20.212 -15.064 49.969 1.00 87.50 275 ILE A N 1
ATOM 2069 C CA . ILE A 1 275 ? -21.497 -15.625 49.557 1.00 87.50 275 ILE A CA 1
ATOM 2070 C C . ILE A 1 275 ? -22.188 -16.154 50.813 1.00 87.50 275 ILE A C 1
ATOM 2072 O O . ILE A 1 275 ? -21.602 -16.931 51.573 1.00 87.50 275 ILE A O 1
ATOM 2076 N N . SER A 1 276 ? -23.435 -15.738 51.033 1.00 83.75 276 SER A N 1
ATOM 2077 C CA . SER A 1 276 ? -24.236 -16.213 52.160 1.00 83.75 276 SER A CA 1
ATOM 2078 C C . SER A 1 276 ? -24.861 -17.593 51.877 1.00 83.75 276 SER A C 1
ATOM 2080 O O . SER A 1 276 ? -25.109 -17.940 50.719 1.00 83.75 276 SER A O 1
ATOM 2082 N N . PRO A 1 277 ? -25.196 -18.381 52.917 1.00 83.00 277 PRO A N 1
ATOM 2083 C CA . PRO A 1 277 ? -25.889 -19.667 52.782 1.00 83.00 277 PRO A CA 1
ATOM 2084 C C . PRO A 1 277 ? -27.170 -19.611 51.936 1.00 83.00 277 PRO A C 1
ATOM 2086 O O . PRO A 1 277 ? -27.452 -20.543 51.188 1.00 83.00 277 PRO A O 1
ATOM 2089 N N . VAL A 1 278 ? -27.906 -18.498 52.020 1.00 84.56 278 VAL A N 1
ATOM 2090 C CA . VAL A 1 278 ? -29.230 -18.283 51.404 1.00 84.56 278 VAL A CA 1
ATOM 2091 C C . VAL A 1 278 ? -29.129 -17.693 49.986 1.00 84.56 278 VAL A C 1
ATOM 2093 O O . VAL A 1 278 ? -30.135 -17.485 49.314 1.00 84.56 278 VAL A O 1
ATOM 2096 N N . PHE A 1 279 ? -27.920 -17.397 49.504 1.00 81.44 279 PHE A N 1
ATOM 2097 C CA . PHE A 1 279 ? -27.726 -16.777 48.198 1.00 81.44 279 PHE A CA 1
ATOM 2098 C C . PHE A 1 279 ? -28.110 -17.730 47.052 1.00 81.44 279 PHE A C 1
ATOM 2100 O O . PHE A 1 279 ? -27.514 -18.797 46.897 1.00 81.44 279 PHE A O 1
ATOM 2107 N N . SER A 1 280 ? -29.090 -17.321 46.240 1.00 75.31 280 SER A N 1
ATOM 2108 C CA . SER A 1 280 ? -29.719 -18.136 45.186 1.00 75.31 280 SER A CA 1
ATOM 2109 C C . SER A 1 280 ? -29.553 -17.582 43.763 1.00 75.31 280 SER A C 1
ATOM 2111 O O . SER A 1 280 ? -30.046 -18.180 42.807 1.00 75.31 280 SER A O 1
ATOM 2113 N N . ALA A 1 281 ? -28.866 -16.449 43.584 1.00 78.19 281 ALA A N 1
ATOM 2114 C CA . ALA A 1 281 ? -28.657 -15.869 42.259 1.00 78.19 281 ALA A CA 1
ATOM 2115 C C . ALA A 1 281 ? -27.485 -16.550 41.527 1.00 78.19 281 ALA A C 1
ATOM 2117 O O . ALA A 1 281 ? -26.408 -16.727 42.083 1.00 78.19 281 ALA A O 1
ATOM 2118 N N . GLY A 1 282 ? -27.654 -16.884 40.244 1.00 80.31 282 GLY A N 1
ATOM 2119 C CA . GLY A 1 282 ? -26.606 -17.548 39.446 1.00 80.31 282 GLY A CA 1
ATOM 2120 C C . GLY A 1 282 ? -25.441 -16.643 39.018 1.00 80.31 282 GLY A C 1
ATOM 2121 O O . GLY A 1 282 ? -24.492 -17.107 38.386 1.00 80.31 282 GLY A O 1
ATOM 2122 N N . VAL A 1 283 ? -25.500 -15.341 39.315 1.00 85.19 283 VAL A N 1
ATOM 2123 C CA . VAL A 1 283 ? -24.471 -14.362 38.939 1.00 85.19 283 VAL A CA 1
ATOM 2124 C C . VAL A 1 283 ? -24.282 -13.347 40.060 1.00 85.19 283 VAL A C 1
ATOM 2126 O O . VAL A 1 283 ? -25.254 -12.793 40.570 1.00 85.19 283 VAL A O 1
ATOM 2129 N N . MET A 1 284 ? -23.026 -13.048 40.384 1.00 82.88 284 MET A N 1
ATOM 2130 C CA . MET A 1 284 ? -22.642 -11.978 41.299 1.00 82.88 284 MET A CA 1
ATOM 2131 C C . MET A 1 284 ? -21.765 -10.947 40.580 1.00 82.88 284 MET A C 1
ATOM 2133 O O . MET A 1 284 ? -20.806 -11.293 39.892 1.00 82.88 284 MET A O 1
ATOM 2137 N N . THR A 1 285 ? -22.091 -9.664 40.738 1.00 86.31 285 THR A N 1
ATOM 2138 C CA . THR A 1 285 ? -21.307 -8.538 40.212 1.00 86.31 285 THR A CA 1
ATOM 2139 C C . THR A 1 285 ? -20.328 -8.014 41.254 1.00 86.31 285 THR A C 1
ATOM 2141 O O . THR A 1 285 ? -20.729 -7.662 42.362 1.00 86.31 285 THR A O 1
ATOM 2144 N N . CYS A 1 286 ? -19.053 -7.902 40.885 1.00 82.88 286 CYS A N 1
ATOM 2145 C CA . CYS A 1 286 ? -18.033 -7.298 41.737 1.00 82.88 286 CYS A CA 1
ATOM 2146 C C . CYS A 1 286 ? -18.272 -5.788 41.897 1.00 82.88 286 CYS A C 1
ATOM 2148 O O . CYS A 1 286 ? -18.313 -5.055 40.909 1.00 82.88 286 CYS A O 1
ATOM 2150 N N . THR A 1 287 ? -18.335 -5.298 43.136 1.00 82.12 287 THR A N 1
ATOM 2151 C CA . THR A 1 287 ? -18.507 -3.865 43.451 1.00 82.12 287 THR A CA 1
ATOM 2152 C C . THR A 1 287 ? -17.289 -3.006 43.099 1.00 82.12 287 THR A C 1
ATOM 2154 O O . THR A 1 287 ? -17.424 -1.796 42.952 1.00 82.12 287 THR A O 1
ATOM 2157 N N . LYS A 1 288 ? -16.102 -3.613 42.940 1.00 82.19 288 LYS A N 1
ATOM 2158 C CA . LYS A 1 288 ? -14.845 -2.898 42.661 1.00 82.19 288 LYS A CA 1
ATOM 2159 C C . LYS A 1 288 ? -14.527 -2.771 41.169 1.00 82.19 288 LYS A C 1
ATOM 2161 O O . LYS A 1 288 ? -14.016 -1.742 40.749 1.00 82.19 288 LYS A O 1
ATOM 2166 N N . CYS A 1 289 ? -14.787 -3.812 40.372 1.00 79.56 289 CYS A N 1
ATOM 2167 C CA . CYS A 1 289 ? -14.425 -3.834 38.945 1.00 79.56 289 CYS A CA 1
ATOM 2168 C C . CYS A 1 289 ? -15.600 -4.060 37.985 1.00 79.56 289 CYS A C 1
ATOM 2170 O O . CYS A 1 289 ? -15.399 -4.044 36.775 1.00 79.56 289 CYS A O 1
ATOM 2172 N N . GLY A 1 290 ? -16.810 -4.314 38.491 1.00 78.56 290 GLY A N 1
ATOM 2173 C CA . GLY A 1 290 ? -17.993 -4.559 37.662 1.00 78.56 290 GLY A CA 1
ATOM 2174 C C . GLY A 1 290 ? -17.992 -5.888 36.898 1.00 78.56 290 GLY A C 1
ATOM 2175 O O . GLY A 1 290 ? -18.940 -6.153 36.158 1.00 78.56 290 GLY A O 1
ATOM 2176 N N . SER A 1 291 ? -16.972 -6.739 37.065 1.00 81.38 291 SER A N 1
ATOM 2177 C CA . SER A 1 291 ? -16.958 -8.067 36.445 1.00 81.38 291 SER A CA 1
ATOM 2178 C C . SER A 1 291 ? -18.075 -8.952 37.009 1.00 81.38 291 SER A C 1
ATOM 2180 O O . SER A 1 291 ? -18.457 -8.843 38.180 1.00 81.38 291 SER A O 1
ATOM 2182 N N . LYS A 1 292 ? -18.628 -9.808 36.145 1.00 85.44 292 LYS A N 1
ATOM 2183 C CA . LYS A 1 292 ? -19.689 -10.760 36.484 1.00 85.44 292 LYS A CA 1
ATOM 2184 C C . LYS A 1 292 ? -19.071 -12.132 36.718 1.00 85.44 292 LYS A C 1
ATOM 2186 O O . LYS A 1 292 ? -18.487 -12.700 35.798 1.00 85.44 292 LYS A O 1
ATOM 2191 N N . THR A 1 293 ? -19.251 -12.664 37.919 1.00 83.62 293 THR A N 1
ATOM 2192 C CA . THR A 1 293 ? -18.866 -14.032 38.269 1.00 83.62 293 THR A CA 1
ATOM 2193 C C . THR A 1 293 ? -20.109 -14.912 38.234 1.00 83.62 293 THR A C 1
ATOM 2195 O O . THR A 1 293 ? -21.089 -14.610 38.916 1.00 83.62 293 THR A O 1
ATOM 2198 N N . GLN A 1 294 ? -20.094 -15.990 37.450 1.00 86.06 294 GLN A N 1
ATOM 2199 C CA . GLN A 1 294 ? -21.158 -16.997 37.504 1.00 86.06 294 GLN A CA 1
ATOM 2200 C C . GLN A 1 294 ? -20.963 -17.879 38.737 1.00 86.06 294 GLN A C 1
ATOM 2202 O O . GLN A 1 294 ? -19.883 -18.436 38.925 1.00 86.06 294 GLN A O 1
ATOM 2207 N N . ILE A 1 295 ? -22.001 -18.015 39.560 1.00 84.06 295 ILE A N 1
ATOM 2208 C CA . ILE A 1 295 ? -21.997 -18.898 40.727 1.00 84.06 295 ILE A CA 1
ATOM 2209 C C . ILE A 1 295 ? -22.762 -20.160 40.341 1.00 84.06 295 ILE A C 1
ATOM 2211 O O . ILE A 1 295 ? -23.968 -20.116 40.098 1.00 84.06 295 ILE A O 1
ATOM 2215 N N . LYS A 1 296 ? -22.037 -21.274 40.244 1.00 81.12 296 LYS A N 1
ATOM 2216 C CA . LYS A 1 296 ? -22.610 -22.607 40.060 1.00 81.12 296 LYS A CA 1
ATOM 2217 C C . LYS A 1 296 ? -22.880 -23.187 41.449 1.00 81.12 296 LYS A C 1
ATOM 2219 O O . LYS A 1 296 ? -21.953 -23.292 42.256 1.00 81.12 296 LYS A O 1
ATOM 2224 N N . GLY A 1 297 ? -24.161 -23.421 41.728 1.00 71.69 297 GLY A N 1
ATOM 2225 C CA . GLY A 1 297 ? -24.649 -24.017 42.974 1.00 71.69 297 GLY A CA 1
ATOM 2226 C C . GLY A 1 297 ? -24.444 -25.519 43.025 1.00 71.69 297 GLY A C 1
ATOM 2227 O O . GLY A 1 297 ? -24.296 -26.123 41.938 1.00 71.69 297 GLY A O 1
#

Sequence (297 aa):
YSGSSRRYRSRTSSSGGQAQAIMLIVSIVFAILAPILARLLYLAISRKREYLADASAARLTRYPEGLASALEVISSNTLPLEAANKVTAPMFIVNPLLKKKKKVSALTSTHPPTSERIKILRSMYGAGFLDYQSSFASVKPKASSIIPKSALRSKETLSKRASSIDDSKPKSLKEGVRNVGDLIRAVNGYAFLVCACGLKIKLPSNYKKPQVSCPKCNRNIAVPLVQVAAVVTAAEAAMKKKDKDGVFGVSVNSYTRKGKGWESFSCACGATHSISPVFSAGVMTCTKCGSKTQIKG

pLDDT: mean 77.53, std 16.27, range [29.22, 95.38]

Secondary structure (DSSP, 8-state):
-------------S--HHHHHHHHHHHHHHHHHHHHHHHHHHHHHHHHHHHHHHHHHHHHHS-HHHHHHHHHHHHH-----TT--TTTGGGSSS-TTGGG-TTTHHHH-SS--HHHHHHHHHH-SSSSHHHHHHHHHHH-TTSPP-S-HHHHS-----PPPPP---S---SSHHHHHHHHHHHHHHHTT-EEEE-TTS-EEEE-TT---SEEE-TTT--EEE--TTHHHHHHHHHHHHHS--SS--------EEEE--SSS-EEEE-TTS-EEEE-TT---SEEE-TTT-PEEEEE-

Radius of gyration: 36.19 Å; chains: 1; bounding box: 119×51×96 Å